Protein AF-A0A6S7HTT1-F1 (afdb_monomer_lite)

pLDDT: mean 78.26, std 17.45, range [32.38, 96.94]

Sequence (254 aa):
MNCINKKQIDLYKKAKFNKPSLPVKRSARASIGPYDSRTHCLFCGNEIVKASSSGIYSEEYSCVKTDTFVETVLSHCKQRNDDWAFTAQGRIEYFGKDLHAADSLYHRSCDIHFRTNRGIPMQHQVGIPEKKARKDIRRKEASIGQCIKQAVRPRAVVAPLQIGLAVQMHHHFRSRFIVDTLAAMGFSSSYSEVQRFEESAAASVAPDVLGGDIHALDAALLFAADNVEHNIITLDGKGTFHGMGMIAGITPGR

Radius of gyration: 34.47 Å; chains: 1; bounding box: 82×49×87 Å

Organism: Paramuricea clavata (NCBI:txid317549)

Foldseek 3Di:
DDDDDPVVVVVVVVVVPPDPPDPDPPPDDQPPDDQQQQAAALQRSHGQDDDDPDDDDRQDKDWDDDLVVLVLLLVLLVVLVFQSSVSSVVSCVVVVNPSNVSRGMHGPVRVVCSNVVHDRDPVRDDDDPPPPPPPPCVVVVLQVVLLVCCVVPVPPDARVQQLVVLLVCCVPPVDQPVSCVCVVVSNHPHPVVNVVVVVVVCVVCVCVVPPVPPPVQFKDKDKDKDWDWDPCPDPVRPPIDTDIDIDIDIDTHD

Structure (mmCIF, N/CA/C/O backbone):
data_AF-A0A6S7HTT1-F1
#
_entry.id   AF-A0A6S7HTT1-F1
#
loop_
_atom_site.group_PDB
_atom_site.id
_atom_site.type_symbol
_atom_site.label_atom_id
_atom_site.label_alt_id
_atom_site.label_comp_id
_atom_site.label_asym_id
_atom_site.label_entity_id
_atom_site.label_seq_id
_atom_site.pdbx_PDB_ins_code
_atom_site.Cartn_x
_atom_site.Cartn_y
_atom_site.Cartn_z
_atom_site.occupancy
_atom_site.B_iso_or_equiv
_atom_site.auth_seq_id
_atom_site.auth_comp_id
_atom_site.auth_asym_id
_atom_site.auth_atom_id
_atom_site.pdbx_PDB_model_num
ATOM 1 N N . MET A 1 1 ? 45.553 -34.907 28.700 1.00 37.66 1 MET A N 1
ATOM 2 C CA . MET A 1 1 ? 44.864 -33.847 29.469 1.00 37.66 1 MET A CA 1
ATOM 3 C C . MET A 1 1 ? 44.046 -33.020 28.489 1.00 37.66 1 MET A C 1
ATOM 5 O O . MET A 1 1 ? 44.605 -32.173 27.811 1.00 37.66 1 MET A O 1
ATOM 9 N N . ASN A 1 2 ? 42.756 -33.333 28.339 1.00 39.50 2 ASN A N 1
ATOM 10 C CA . ASN A 1 2 ? 41.875 -32.666 27.376 1.00 39.50 2 ASN A CA 1
ATOM 11 C C . ASN A 1 2 ? 41.129 -31.527 28.072 1.00 39.50 2 ASN A C 1
ATOM 13 O O . ASN A 1 2 ? 40.228 -31.757 28.877 1.00 39.50 2 ASN A O 1
ATOM 17 N N . CYS A 1 3 ? 41.533 -30.297 27.776 1.00 44.31 3 CYS A N 1
ATOM 18 C CA . CYS A 1 3 ? 40.919 -29.091 28.313 1.00 44.31 3 CYS A CA 1
ATOM 19 C C . CYS A 1 3 ? 39.566 -28.858 27.624 1.00 44.31 3 CYS A C 1
ATOM 21 O O . CYS A 1 3 ? 39.510 -28.476 26.456 1.00 44.31 3 CYS A O 1
ATOM 23 N N . ILE A 1 4 ? 38.469 -29.088 28.347 1.00 53.03 4 ILE A N 1
ATOM 24 C CA . ILE A 1 4 ? 37.114 -28.777 27.879 1.00 53.03 4 ILE A CA 1
ATOM 25 C C . ILE A 1 4 ? 36.982 -27.253 27.733 1.00 53.03 4 ILE A C 1
ATOM 27 O O . ILE A 1 4 ? 37.200 -26.489 28.674 1.00 53.03 4 ILE A O 1
ATOM 31 N N . ASN A 1 5 ? 36.638 -26.809 26.525 1.00 66.12 5 ASN A N 1
ATOM 32 C CA . ASN A 1 5 ? 36.560 -25.404 26.141 1.00 66.12 5 ASN A CA 1
ATOM 33 C C . ASN A 1 5 ? 35.342 -24.720 26.794 1.00 66.12 5 ASN A C 1
ATOM 35 O O . ASN A 1 5 ? 34.196 -25.029 26.461 1.00 66.12 5 ASN A O 1
ATOM 39 N N . LYS A 1 6 ? 35.586 -23.747 27.687 1.00 56.81 6 LYS A N 1
ATOM 40 C CA . LYS A 1 6 ? 34.566 -22.918 28.371 1.00 56.81 6 LYS A CA 1
ATOM 41 C C . LYS A 1 6 ? 33.476 -22.382 27.428 1.00 56.81 6 LYS A C 1
ATOM 43 O O . LYS A 1 6 ? 32.312 -22.332 27.815 1.00 56.81 6 LYS A O 1
ATOM 48 N N . LYS A 1 7 ? 33.817 -22.072 26.169 1.00 58.44 7 LYS A N 1
ATOM 49 C CA . LYS A 1 7 ? 32.855 -21.566 25.174 1.00 58.44 7 LYS A CA 1
ATOM 50 C C . LYS A 1 7 ? 31.753 -22.574 24.830 1.00 58.44 7 LYS A C 1
ATOM 52 O O . LYS A 1 7 ? 30.621 -22.165 24.589 1.00 58.44 7 LYS A O 1
ATOM 57 N N . GLN A 1 8 ? 32.047 -23.876 24.836 1.00 58.84 8 GLN A N 1
ATOM 58 C CA . GLN A 1 8 ? 31.037 -24.908 24.569 1.00 58.84 8 GLN A CA 1
ATOM 59 C C . GLN A 1 8 ? 30.074 -25.090 25.748 1.00 58.84 8 GLN A C 1
ATOM 61 O O . GLN A 1 8 ? 28.888 -25.331 25.534 1.00 58.84 8 GLN A O 1
ATOM 66 N N . ILE A 1 9 ? 30.548 -24.890 26.982 1.00 60.28 9 ILE A N 1
ATOM 67 C CA . ILE A 1 9 ? 29.713 -24.944 28.192 1.00 60.28 9 ILE A CA 1
ATOM 68 C C . ILE A 1 9 ? 28.731 -23.763 28.223 1.00 60.28 9 ILE A C 1
ATOM 70 O O . ILE A 1 9 ? 27.553 -23.947 28.539 1.00 60.28 9 ILE A O 1
ATOM 74 N N . ASP A 1 10 ? 29.181 -22.566 27.844 1.00 62.16 10 ASP A N 1
ATOM 75 C CA . ASP A 1 10 ? 28.329 -21.371 27.821 1.00 62.16 10 ASP A CA 1
ATOM 76 C C . ASP A 1 10 ? 27.282 -21.419 26.696 1.00 62.16 10 ASP A C 1
ATOM 78 O O . ASP A 1 10 ? 26.138 -21.002 26.898 1.00 62.16 10 ASP A O 1
ATOM 82 N N . LEU A 1 11 ? 27.622 -22.013 25.545 1.00 56.56 11 LEU A N 1
ATOM 83 C CA . LEU A 1 11 ? 26.666 -22.309 24.469 1.00 56.56 11 LEU A CA 1
ATOM 84 C C . LEU A 1 11 ? 25.587 -23.307 24.923 1.00 56.56 11 LEU A C 1
ATOM 86 O O . LEU A 1 11 ? 24.402 -23.087 24.664 1.00 56.56 11 LEU A O 1
ATOM 90 N N . TYR A 1 12 ? 25.968 -24.348 25.671 1.00 51.34 12 TYR A N 1
ATOM 91 C CA . TYR A 1 12 ? 25.025 -25.345 26.193 1.00 51.34 12 TYR A CA 1
ATOM 92 C C . TYR A 1 12 ? 24.090 -24.767 27.272 1.00 51.34 12 TYR A C 1
ATOM 94 O O . TYR A 1 12 ? 22.907 -25.106 27.331 1.00 51.34 12 TYR A O 1
ATOM 102 N N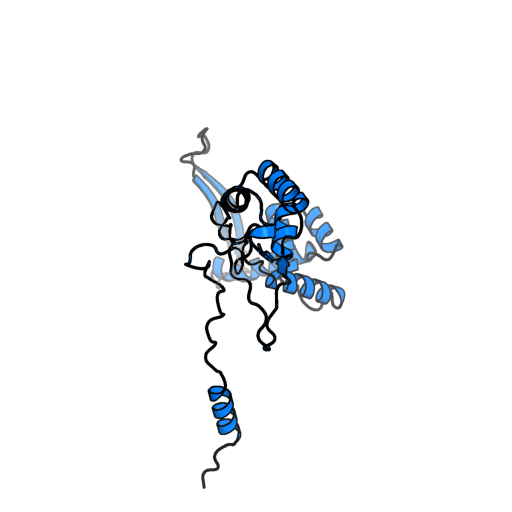 . LYS A 1 13 ? 24.585 -23.838 28.103 1.00 52.50 13 LYS A N 1
ATOM 103 C CA . LYS A 1 13 ? 23.773 -23.125 29.107 1.00 52.50 13 LYS A CA 1
ATOM 104 C C . LYS A 1 13 ? 22.787 -22.137 28.476 1.00 52.50 13 LYS A C 1
ATOM 106 O O . LYS A 1 13 ? 21.651 -22.048 28.942 1.00 52.50 13 LYS A O 1
ATOM 111 N N . LYS A 1 14 ? 23.178 -21.446 27.397 1.00 50.25 14 LYS A N 1
ATOM 112 C CA . LYS A 1 14 ? 22.291 -20.538 26.641 1.00 50.25 14 LYS A CA 1
ATOM 113 C C . LYS A 1 14 ? 21.159 -21.288 25.932 1.00 50.25 14 LYS A C 1
ATOM 115 O O . LYS A 1 14 ? 20.031 -20.806 25.928 1.00 50.25 14 LYS A O 1
ATOM 120 N N . ALA A 1 15 ? 21.434 -22.482 25.404 1.00 49.62 15 ALA A N 1
ATOM 121 C CA . ALA A 1 15 ? 20.421 -23.324 24.765 1.00 49.62 15 ALA A CA 1
ATOM 122 C C . ALA A 1 15 ? 19.361 -23.847 25.756 1.00 49.62 15 ALA A C 1
ATOM 124 O O . ALA A 1 15 ? 18.192 -23.966 25.398 1.00 49.62 15 ALA A O 1
ATOM 125 N N . LYS A 1 16 ? 19.737 -24.099 27.020 1.00 44.56 16 LYS A N 1
ATOM 126 C CA . LYS A 1 16 ? 18.831 -24.641 28.051 1.00 44.56 16 LYS A CA 1
ATOM 127 C C . LYS A 1 16 ? 17.908 -23.593 28.701 1.00 44.56 16 LYS A C 1
ATOM 129 O O . LYS A 1 16 ? 16.963 -23.974 29.384 1.00 44.56 16 LYS A O 1
ATOM 134 N N . PHE A 1 17 ? 18.157 -22.293 28.495 1.00 39.66 17 PHE A N 1
ATOM 135 C CA . PHE A 1 17 ? 17.360 -21.195 29.077 1.00 39.66 17 PHE A CA 1
ATOM 136 C C . PHE A 1 17 ? 16.283 -20.617 28.144 1.00 39.66 17 PHE A C 1
ATOM 138 O O . PHE A 1 17 ? 15.493 -19.773 28.574 1.00 39.66 17 PHE A O 1
ATOM 145 N N . ASN A 1 18 ? 16.189 -21.097 26.901 1.00 38.62 18 ASN A N 1
ATOM 146 C CA . ASN A 1 18 ? 15.019 -20.848 26.063 1.00 38.62 18 ASN A CA 1
ATOM 147 C C . ASN A 1 18 ? 13.852 -21.683 26.597 1.00 38.62 18 ASN A C 1
ATOM 149 O O . ASN A 1 18 ? 13.653 -22.831 26.203 1.00 38.62 18 ASN A O 1
ATOM 153 N N . LYS A 1 19 ? 13.083 -21.104 27.526 1.00 41.56 19 LYS A N 1
ATOM 154 C CA . LYS A 1 19 ? 11.763 -21.635 27.879 1.00 41.56 19 LYS A CA 1
ATOM 155 C C . LYS A 1 19 ? 10.966 -21.810 26.579 1.00 41.56 19 LYS A C 1
ATOM 157 O O . LYS A 1 19 ? 10.984 -20.886 25.761 1.00 41.56 19 LYS A O 1
ATOM 162 N N . PRO A 1 20 ? 10.257 -22.936 26.377 1.00 37.31 20 PRO A N 1
ATOM 163 C CA . PRO A 1 20 ? 9.297 -23.018 25.288 1.00 37.31 20 PRO A CA 1
ATOM 164 C C . PRO A 1 20 ? 8.359 -21.825 25.439 1.00 37.31 20 PRO A C 1
ATOM 166 O O . PRO A 1 20 ? 7.851 -21.568 26.535 1.00 37.31 20 PRO A O 1
ATOM 169 N N . SER A 1 21 ? 8.205 -21.048 24.369 1.00 43.25 21 SER A N 1
ATOM 170 C CA . SER A 1 21 ? 7.241 -19.960 24.329 1.00 43.25 21 SER A CA 1
ATOM 171 C C . SER A 1 21 ? 5.889 -20.557 24.696 1.00 43.25 21 SER A C 1
ATOM 173 O O . SER A 1 21 ? 5.295 -21.283 23.896 1.00 43.25 21 SER A O 1
ATOM 175 N N . LEU A 1 22 ? 5.432 -20.301 25.924 1.00 42.25 22 LEU A N 1
ATOM 176 C CA . LEU A 1 22 ? 4.062 -20.594 26.303 1.00 42.25 22 LEU A CA 1
ATOM 177 C C . LEU A 1 22 ? 3.181 -19.922 25.249 1.00 42.25 22 LEU A C 1
ATOM 179 O O . LEU A 1 22 ? 3.476 -18.779 24.873 1.00 42.25 22 LEU A O 1
ATOM 183 N N . PRO A 1 23 ? 2.162 -20.620 24.722 1.00 35.19 23 PRO A N 1
ATOM 184 C CA . PRO A 1 23 ? 1.292 -20.031 23.725 1.00 35.19 23 PRO A CA 1
ATOM 185 C C . PRO A 1 23 ? 0.801 -18.701 24.282 1.00 35.19 23 PRO A C 1
ATOM 187 O O . PRO A 1 23 ? 0.326 -18.639 25.419 1.00 35.19 23 PRO A O 1
ATOM 190 N N . VAL A 1 24 ? 0.983 -17.633 23.496 1.00 34.91 24 VAL A N 1
ATOM 191 C CA . VAL A 1 24 ? 0.393 -16.320 23.767 1.00 34.91 24 VAL A CA 1
ATOM 192 C C . VAL A 1 24 ? -1.026 -16.594 24.232 1.00 34.91 24 VAL A C 1
ATOM 194 O O . VAL A 1 24 ? -1.774 -17.240 23.492 1.00 34.91 24 VAL A O 1
ATOM 197 N N . LYS A 1 25 ? -1.365 -16.189 25.465 1.00 32.38 25 LYS A N 1
ATOM 198 C CA . LYS A 1 25 ? -2.727 -16.303 25.986 1.00 32.38 25 LYS A CA 1
ATOM 199 C C . LYS A 1 25 ? -3.621 -15.571 24.993 1.00 32.38 25 LYS A C 1
ATOM 201 O O . LYS A 1 25 ? -3.723 -14.349 25.015 1.00 32.38 25 LYS A O 1
ATOM 206 N N . ARG A 1 26 ? -4.216 -16.318 24.066 1.00 35.06 26 ARG A N 1
ATOM 207 C CA . ARG A 1 26 ? -5.323 -15.839 23.258 1.00 35.06 26 ARG A CA 1
ATOM 208 C C . ARG A 1 26 ? -6.410 -15.583 24.285 1.00 35.06 26 ARG A C 1
ATOM 210 O O . ARG A 1 26 ? -6.913 -16.538 24.873 1.00 35.06 26 ARG A O 1
ATOM 217 N N . SER A 1 27 ? -6.685 -14.312 24.566 1.00 40.38 27 SER A N 1
ATOM 218 C CA . SER A 1 27 ? -7.875 -13.929 25.314 1.00 40.38 27 SER A CA 1
ATOM 219 C C . SER A 1 27 ? -9.065 -14.335 24.455 1.00 40.38 27 SER A C 1
ATOM 221 O O . SER A 1 27 ? -9.459 -13.648 23.519 1.00 40.38 27 SER A O 1
ATOM 223 N N . ALA A 1 28 ? -9.510 -15.559 24.682 1.00 45.75 28 ALA A N 1
ATOM 224 C CA . ALA A 1 28 ? -10.654 -16.164 24.053 1.00 45.75 28 ALA A CA 1
ATOM 225 C C . ALA A 1 28 ? -11.384 -16.899 25.161 1.00 45.75 28 ALA A C 1
ATOM 227 O O . ALA A 1 28 ? -11.003 -18.018 25.518 1.00 45.75 28 ALA A O 1
ATOM 228 N N . ARG A 1 29 ? -12.413 -16.244 25.694 1.00 48.97 29 ARG A N 1
ATOM 229 C CA . ARG A 1 29 ? -13.755 -16.813 25.832 1.00 48.97 29 ARG A CA 1
ATOM 230 C C . ARG A 1 29 ? -14.654 -15.784 26.508 1.00 48.97 29 ARG A C 1
ATOM 232 O O . ARG A 1 29 ? -14.345 -15.330 27.603 1.00 48.97 29 ARG A O 1
ATOM 239 N N . ALA A 1 30 ? -15.748 -15.443 25.829 1.00 50.50 30 ALA A N 1
ATOM 240 C CA . ALA A 1 30 ? -16.957 -14.973 26.491 1.00 50.50 30 ALA A CA 1
ATOM 241 C C . ALA A 1 30 ? -17.216 -15.867 27.714 1.00 50.50 30 ALA A C 1
ATOM 243 O O . ALA A 1 30 ? -16.981 -17.080 27.638 1.00 50.50 30 ALA A O 1
ATOM 244 N N . SER A 1 31 ? -17.636 -15.285 28.835 1.00 45.19 31 SER A N 1
ATOM 245 C CA . SER A 1 31 ? -18.043 -16.067 30.000 1.00 45.19 31 SER A CA 1
ATOM 246 C C . SER A 1 31 ? -19.115 -17.070 29.557 1.00 45.19 31 SER A C 1
ATOM 248 O O . SER A 1 31 ? -20.133 -16.713 28.977 1.00 45.19 31 SER A O 1
ATOM 250 N N . ILE A 1 32 ? -18.856 -18.362 29.769 1.00 48.75 32 ILE A N 1
ATOM 251 C CA . ILE A 1 32 ? -19.722 -19.482 29.346 1.00 48.75 32 ILE A CA 1
ATOM 252 C C . ILE A 1 32 ? -20.930 -19.631 30.310 1.00 48.75 32 ILE A C 1
ATOM 254 O O . ILE A 1 32 ? -21.635 -20.633 30.301 1.00 48.75 32 ILE A O 1
ATOM 258 N N . GLY A 1 33 ? -21.181 -18.636 31.167 1.00 64.75 33 GLY A N 1
ATOM 259 C CA . GLY A 1 33 ? -22.231 -18.644 32.187 1.00 64.75 33 GLY A CA 1
ATOM 260 C C . GLY A 1 33 ? -23.379 -17.669 31.894 1.00 64.75 33 GLY A C 1
ATOM 261 O O . GLY A 1 33 ? -23.263 -16.832 30.996 1.00 64.75 33 GLY A O 1
ATOM 262 N N . PRO A 1 34 ? -24.493 -17.759 32.647 1.00 80.12 34 PRO A N 1
ATOM 263 C CA . PRO A 1 34 ? -25.560 -16.763 32.593 1.00 80.12 34 PRO A CA 1
ATOM 264 C C . PRO A 1 34 ? -25.019 -15.372 32.958 1.00 80.12 34 PRO A C 1
ATOM 266 O O . PRO A 1 34 ? -24.119 -15.241 33.788 1.00 80.12 34 PRO A O 1
ATOM 269 N N . TYR A 1 35 ? -25.568 -14.329 32.330 1.00 86.94 35 TYR A N 1
ATOM 270 C CA . TYR A 1 35 ? -25.199 -12.945 32.625 1.00 86.94 35 TYR A CA 1
ATOM 271 C C . TYR A 1 35 ? -25.548 -12.589 34.078 1.00 86.94 35 TYR A C 1
ATOM 273 O O . TYR A 1 35 ? -26.681 -12.786 34.509 1.00 86.94 35 TYR A O 1
ATOM 281 N N . ASP A 1 36 ? -24.583 -12.027 34.804 1.00 89.56 36 ASP A N 1
ATOM 282 C CA . ASP A 1 36 ? -24.749 -11.519 36.170 1.00 89.56 36 ASP A CA 1
ATOM 283 C C . ASP A 1 36 ? -24.322 -10.047 36.216 1.00 89.56 36 ASP A C 1
ATOM 285 O O . ASP A 1 36 ? -23.161 -9.729 35.959 1.00 89.56 36 ASP A O 1
ATOM 289 N N . SER A 1 37 ? -25.256 -9.152 36.545 1.00 89.75 37 SER A N 1
ATOM 290 C CA . SER A 1 37 ? -25.060 -7.695 36.548 1.00 89.75 37 SER A CA 1
ATOM 291 C C . SER A 1 37 ? -23.987 -7.217 37.530 1.00 89.75 37 SER A C 1
ATOM 293 O O . SER A 1 37 ? -23.375 -6.170 37.300 1.00 89.75 37 SER A O 1
ATOM 295 N N . ARG A 1 38 ? -23.717 -7.989 38.593 1.00 89.38 38 ARG A N 1
ATOM 296 C CA . ARG A 1 38 ? -22.760 -7.641 39.662 1.00 89.38 38 ARG A CA 1
ATOM 297 C C . ARG A 1 38 ? -21.313 -7.952 39.320 1.00 89.38 38 ARG A C 1
ATOM 299 O O . ARG A 1 38 ? -20.397 -7.487 40.005 1.00 89.38 38 ARG A O 1
ATOM 306 N N . THR A 1 39 ? -21.103 -8.786 38.311 1.00 87.62 39 THR A N 1
ATOM 307 C CA . THR A 1 39 ? -19.784 -9.313 37.944 1.00 87.62 39 THR A CA 1
ATOM 308 C C . THR A 1 39 ? -19.472 -9.090 36.475 1.00 87.62 39 THR A C 1
ATOM 310 O O . THR A 1 39 ? -18.307 -8.913 36.134 1.00 87.62 39 THR A O 1
ATOM 313 N N . HIS A 1 40 ? -20.476 -9.013 35.603 1.00 90.69 40 HIS A N 1
ATOM 314 C CA . HIS A 1 40 ? -20.301 -8.853 34.167 1.00 90.69 40 HIS A CA 1
ATOM 315 C C . HIS A 1 40 ? -20.615 -7.436 33.697 1.00 90.69 40 HIS A C 1
ATOM 317 O O . HIS A 1 40 ? -21.592 -6.805 34.100 1.00 90.69 40 HIS A O 1
ATOM 323 N N . CYS A 1 41 ? -19.817 -6.961 32.745 1.00 91.69 41 CYS A N 1
ATOM 324 C CA . CYS A 1 41 ? -20.043 -5.678 32.096 1.00 91.69 41 CYS A CA 1
ATOM 325 C C . CYS A 1 41 ? -21.381 -5.657 31.339 1.00 91.69 41 CYS A C 1
ATOM 327 O O . CYS A 1 41 ? -21.639 -6.516 30.497 1.00 91.69 41 CYS A O 1
ATOM 329 N N . LEU A 1 42 ? -22.188 -4.619 31.554 1.00 93.19 42 LEU A N 1
ATOM 330 C CA . LEU A 1 42 ? -23.459 -4.377 30.865 1.00 93.19 42 LEU A CA 1
ATOM 331 C C . LEU A 1 42 ? -23.345 -4.440 29.338 1.00 93.19 42 LEU A C 1
ATOM 333 O O . LEU A 1 42 ? -24.223 -4.982 28.672 1.00 93.19 42 LEU A O 1
ATOM 337 N N . PHE A 1 43 ? -22.257 -3.918 28.773 1.00 92.81 43 PHE A N 1
ATOM 338 C CA . PHE A 1 43 ? -22.092 -3.818 27.325 1.00 92.81 43 PHE A CA 1
ATOM 339 C C . PHE A 1 43 ? -21.492 -5.082 26.719 1.00 92.81 43 PHE A C 1
ATOM 341 O O . PHE A 1 43 ? -22.069 -5.656 25.803 1.00 92.81 43 PHE A O 1
ATOM 348 N N . CYS A 1 44 ? -20.332 -5.530 27.202 1.00 89.44 44 CYS A N 1
ATOM 349 C CA . CYS A 1 44 ? -19.636 -6.669 26.604 1.00 89.44 44 CYS A CA 1
ATOM 350 C C . CYS A 1 44 ? -19.931 -8.001 27.301 1.00 89.44 44 CYS A C 1
ATOM 352 O O . CYS A 1 44 ? -19.488 -9.032 26.829 1.00 89.44 44 CYS A O 1
ATOM 354 N N . GLY A 1 45 ? -20.638 -8.043 28.424 1.00 88.25 45 GLY A N 1
ATOM 355 C CA . GLY A 1 45 ? -20.946 -9.301 29.108 1.00 88.25 45 GLY A CA 1
ATOM 356 C C . GLY A 1 45 ? -19.739 -10.078 29.635 1.00 88.25 45 GLY A C 1
ATOM 357 O O . GLY A 1 45 ? -19.943 -11.143 30.193 1.00 88.25 45 GLY A O 1
ATOM 358 N N . ASN A 1 46 ? -18.510 -9.574 29.489 1.00 87.25 46 ASN A N 1
ATOM 359 C CA . ASN A 1 46 ? -17.324 -10.186 30.076 1.00 87.25 46 ASN A CA 1
ATOM 360 C C . ASN A 1 46 ? -17.254 -9.860 31.568 1.00 87.25 46 ASN A C 1
ATOM 362 O O . ASN A 1 46 ? -17.662 -8.775 31.994 1.00 87.25 46 ASN A O 1
ATOM 366 N N . GLU A 1 47 ? -16.704 -10.795 32.336 1.00 87.31 47 GLU A N 1
ATOM 367 C CA . GLU A 1 47 ? -16.472 -10.644 33.768 1.00 87.31 47 GLU A CA 1
ATOM 368 C C . GLU A 1 47 ? -15.468 -9.512 34.047 1.00 87.31 47 GLU A C 1
ATOM 370 O O . GLU A 1 47 ? -14.412 -9.415 33.416 1.00 87.31 47 GLU A O 1
ATOM 375 N N . ILE A 1 48 ? -15.808 -8.645 34.997 1.00 85.31 48 ILE A N 1
ATOM 376 C CA . ILE A 1 48 ? -14.971 -7.552 35.481 1.00 85.31 48 ILE A CA 1
ATOM 377 C C . ILE A 1 48 ? -14.065 -8.112 36.575 1.00 85.31 48 ILE A C 1
ATOM 379 O O . ILE A 1 48 ? -14.491 -8.378 37.700 1.00 85.31 48 ILE A O 1
ATOM 383 N N . VAL A 1 49 ? -12.782 -8.261 36.254 1.00 73.56 49 VAL A N 1
ATOM 384 C CA . VAL A 1 49 ? -11.778 -8.729 37.213 1.00 73.56 49 VAL A CA 1
ATOM 385 C C . VAL A 1 49 ? -11.453 -7.600 38.197 1.00 73.56 49 VAL A C 1
ATOM 387 O O . VAL A 1 49 ? -10.759 -6.639 37.860 1.00 73.56 49 VAL A O 1
ATOM 390 N N . LYS A 1 50 ? -11.937 -7.710 39.439 1.00 61.59 50 LYS A N 1
ATOM 391 C CA . LYS A 1 50 ? -11.519 -6.836 40.549 1.00 61.59 50 LYS A CA 1
ATOM 392 C C . LYS A 1 50 ? -10.062 -7.168 40.872 1.00 61.59 50 LYS A C 1
ATOM 394 O O . LYS A 1 50 ? -9.755 -8.312 41.190 1.00 61.59 50 LYS A O 1
ATOM 399 N N . ALA A 1 51 ? -9.160 -6.201 40.722 1.00 53.53 51 ALA A N 1
ATOM 400 C CA . ALA A 1 51 ? -7.720 -6.432 40.795 1.00 53.53 51 ALA A CA 1
ATOM 401 C C . ALA A 1 51 ? -7.303 -7.203 42.065 1.00 53.53 51 ALA A C 1
ATOM 403 O O . ALA A 1 51 ? -7.334 -6.670 43.171 1.00 53.53 51 ALA A O 1
ATOM 404 N N . SER A 1 52 ? -6.840 -8.441 41.891 1.00 42.78 52 SER A N 1
ATOM 405 C CA . SER A 1 52 ? -5.860 -9.047 42.790 1.00 42.78 52 SER A CA 1
ATOM 406 C C . SER A 1 52 ? -4.486 -8.440 42.490 1.00 42.78 52 SER A C 1
ATOM 408 O O . SER A 1 52 ? -4.185 -8.120 41.342 1.00 42.78 52 SER A O 1
ATOM 410 N N . SER A 1 53 ? -3.668 -8.287 43.527 1.00 47.25 53 SER A N 1
ATOM 411 C CA . SER A 1 53 ? -2.393 -7.556 43.680 1.00 47.25 53 SER A CA 1
ATOM 412 C C . SER A 1 53 ? -1.230 -7.883 42.713 1.00 47.25 53 SER A C 1
ATOM 414 O O . SER A 1 53 ? -0.064 -7.711 43.054 1.00 47.25 53 SER A O 1
ATOM 416 N N . SER A 1 54 ? -1.497 -8.315 41.481 1.00 45.00 54 SER A N 1
ATOM 417 C CA . SER A 1 54 ? -0.490 -8.620 40.459 1.00 45.00 54 SER A CA 1
ATOM 418 C C . SER A 1 54 ? -0.830 -7.982 39.106 1.00 45.00 54 SER A C 1
ATOM 420 O O . SER A 1 54 ? -1.178 -8.647 38.139 1.00 45.00 54 SER A O 1
ATOM 422 N N . GLY A 1 55 ? -0.702 -6.653 39.058 1.00 48.41 55 GLY A N 1
ATOM 423 C CA . GLY A 1 55 ? -0.041 -5.899 37.979 1.00 48.41 55 GLY A CA 1
ATOM 424 C C . GLY A 1 55 ? -0.293 -6.261 36.511 1.00 48.41 55 GLY A C 1
ATOM 425 O O . GLY A 1 55 ? 0.649 -6.195 35.724 1.00 48.41 55 GLY A O 1
ATOM 426 N N . ILE A 1 56 ? -1.514 -6.612 36.106 1.00 42.69 56 ILE A N 1
ATOM 427 C CA . ILE A 1 56 ? -1.852 -6.786 34.687 1.00 42.69 56 ILE A CA 1
ATOM 428 C C . ILE A 1 56 ? -3.166 -6.049 34.415 1.00 42.69 56 ILE A C 1
ATOM 430 O O . ILE A 1 56 ? -4.228 -6.547 34.762 1.00 42.69 56 ILE A O 1
ATOM 434 N N . TYR A 1 57 ? -3.047 -4.841 33.846 1.00 42.47 57 TYR A N 1
ATOM 435 C CA . TYR A 1 57 ? -4.105 -3.999 33.260 1.00 42.47 57 TYR A CA 1
ATOM 436 C C . TYR A 1 57 ? -5.508 -4.171 33.873 1.00 42.47 57 TYR A C 1
ATOM 438 O O . TYR A 1 57 ? -6.337 -4.909 33.344 1.00 42.47 57 TYR A O 1
ATOM 446 N N . SER A 1 58 ? -5.812 -3.441 34.952 1.00 52.56 58 SER A N 1
ATOM 447 C CA . SER A 1 58 ? -7.209 -3.261 35.355 1.00 52.56 58 SER A CA 1
ATOM 448 C C . SER A 1 58 ? -7.873 -2.294 34.374 1.00 52.56 58 SER A C 1
ATOM 450 O O . SER A 1 58 ? -7.580 -1.096 34.400 1.00 52.56 58 SER A O 1
ATOM 452 N N . GLU A 1 59 ? -8.750 -2.784 33.496 1.00 59.78 59 GLU A N 1
ATOM 453 C CA . GLU A 1 59 ? -9.696 -1.886 32.833 1.00 59.78 59 GLU A CA 1
ATOM 454 C C . GLU A 1 59 ? -10.550 -1.210 33.910 1.00 59.78 59 GLU A C 1
ATOM 456 O O . GLU A 1 59 ? -11.118 -1.864 34.786 1.00 59.78 59 GLU A O 1
ATOM 461 N N . GLU A 1 60 ? -10.595 0.119 33.879 1.00 82.44 60 GLU A N 1
ATOM 462 C CA . GLU A 1 60 ? -11.358 0.886 34.851 1.00 82.44 60 GLU A CA 1
ATOM 463 C C . GLU A 1 60 ? -12.859 0.639 34.632 1.00 82.44 60 GLU A C 1
ATOM 465 O O . GLU A 1 60 ? -13.400 0.886 33.547 1.00 82.44 60 GLU A O 1
ATOM 470 N N . TYR A 1 61 ? -13.535 0.123 35.657 1.00 87.94 61 TYR A N 1
ATOM 471 C CA . TYR A 1 61 ? -14.971 -0.140 35.635 1.00 87.94 61 TYR A CA 1
ATOM 472 C C . TYR A 1 61 ? -15.743 0.932 36.406 1.00 87.94 61 TYR A C 1
ATOM 474 O O . TYR A 1 61 ? -15.185 1.746 37.146 1.00 87.94 61 TYR A O 1
ATOM 482 N N . SER A 1 62 ? -17.052 0.987 36.204 1.00 89.50 62 SER A N 1
ATOM 483 C CA . SER A 1 62 ? -17.956 1.871 36.937 1.00 89.50 62 SER A CA 1
ATOM 484 C C . SER A 1 62 ? -19.300 1.185 37.162 1.00 89.50 62 SER A C 1
ATOM 486 O O . SER A 1 62 ? -19.681 0.294 36.406 1.00 89.50 62 SER A O 1
ATOM 488 N N . CYS A 1 63 ? -19.985 1.571 38.238 1.00 90.31 63 CYS A N 1
ATOM 489 C CA . CYS A 1 63 ? -21.346 1.137 38.535 1.00 90.31 63 CYS A CA 1
ATOM 490 C C . CYS A 1 63 ? -22.361 2.138 37.980 1.00 90.31 63 CYS A C 1
ATOM 492 O O . CYS A 1 63 ? -22.084 3.341 37.904 1.00 90.31 63 CYS A O 1
ATOM 494 N N . VAL A 1 64 ? -23.539 1.644 37.607 1.00 90.75 64 VAL A N 1
ATOM 495 C CA . VAL A 1 64 ? -24.668 2.496 37.230 1.00 90.75 64 VAL A CA 1
ATOM 496 C C . VAL A 1 64 ? -25.228 3.165 38.486 1.00 90.75 64 VAL A C 1
ATOM 498 O O . VAL A 1 64 ? -25.535 2.501 39.474 1.00 90.75 64 VAL A O 1
ATOM 501 N N . LYS A 1 65 ? -25.326 4.497 38.457 1.00 86.75 65 LYS A N 1
ATOM 502 C CA . LYS A 1 65 ? -25.733 5.312 39.615 1.00 86.75 65 LYS A CA 1
ATOM 503 C C . LYS A 1 65 ? -27.052 6.055 39.430 1.00 86.75 65 LYS A C 1
ATOM 505 O O . LYS A 1 65 ? -27.565 6.591 40.402 1.00 86.75 65 LYS A O 1
ATOM 510 N N . THR A 1 66 ? -27.540 6.182 38.198 1.00 85.62 66 THR A N 1
ATOM 511 C CA . THR A 1 66 ? -28.661 7.071 37.876 1.00 85.62 66 THR A CA 1
ATOM 512 C C . THR A 1 66 ? -29.538 6.494 36.774 1.00 85.62 66 THR A C 1
ATOM 514 O O . THR A 1 66 ? -29.038 5.847 35.853 1.00 85.62 66 THR A O 1
ATOM 517 N N . ASP A 1 67 ? -30.828 6.825 36.803 1.00 80.88 67 ASP A N 1
ATOM 518 C CA . ASP A 1 67 ? -31.782 6.448 35.748 1.00 80.88 67 ASP A CA 1
ATOM 519 C C . ASP A 1 67 ? -31.500 7.180 34.429 1.00 80.88 67 ASP A C 1
ATOM 521 O O . ASP A 1 67 ? -31.666 6.630 33.341 1.00 80.88 67 ASP A O 1
ATOM 525 N N . THR A 1 68 ? -30.938 8.390 34.511 1.00 86.94 68 THR A N 1
ATOM 526 C CA . THR A 1 68 ? -30.491 9.167 33.343 1.00 86.94 68 THR A CA 1
ATOM 527 C C . THR A 1 68 ? -29.448 8.422 32.505 1.00 86.94 68 THR A C 1
ATOM 529 O O . THR A 1 68 ? -29.374 8.598 31.283 1.00 86.94 68 THR A O 1
ATOM 532 N N . PHE A 1 69 ? -28.647 7.551 33.133 1.00 90.56 69 PHE A N 1
ATOM 533 C CA . PHE A 1 69 ? -27.721 6.678 32.417 1.00 90.56 69 PHE A CA 1
ATOM 534 C C . PHE A 1 69 ? -28.482 5.706 31.511 1.00 90.56 69 PHE A C 1
ATOM 536 O O . PHE A 1 69 ? -28.130 5.558 30.340 1.00 90.56 69 PHE A O 1
ATOM 543 N N . VAL A 1 70 ? -29.543 5.087 32.032 1.00 90.38 70 VAL A N 1
ATOM 544 C CA . VAL A 1 70 ? -30.352 4.092 31.320 1.00 90.38 70 VAL A CA 1
ATOM 545 C C . VAL A 1 70 ? -31.036 4.720 30.109 1.00 90.38 70 VAL A C 1
ATOM 547 O O . VAL A 1 70 ? -30.947 4.178 29.007 1.00 90.38 70 VAL A O 1
ATOM 550 N N . GLU A 1 71 ? -31.642 5.897 30.275 1.00 91.50 71 GLU A N 1
ATOM 551 C CA . GLU A 1 71 ? -32.265 6.645 29.174 1.00 91.50 71 GLU A CA 1
ATOM 552 C C . GLU A 1 71 ? -31.264 6.969 28.060 1.00 91.50 71 GLU A C 1
ATOM 554 O O . GLU A 1 71 ? -31.558 6.800 26.872 1.00 91.50 71 GLU A O 1
ATOM 559 N N . THR A 1 72 ? -30.049 7.373 28.443 1.00 93.00 72 THR A N 1
ATOM 560 C CA . THR A 1 72 ? -28.981 7.688 27.489 1.00 93.00 72 THR A CA 1
ATOM 561 C C . THR A 1 72 ? -28.556 6.451 26.701 1.00 93.00 72 THR A C 1
ATOM 563 O O . THR A 1 72 ? -28.447 6.503 25.474 1.00 93.00 72 THR A O 1
ATOM 566 N N . VAL A 1 73 ? -28.345 5.320 27.382 1.00 93.19 73 VAL A N 1
ATOM 567 C CA . VAL A 1 73 ? -27.952 4.066 26.724 1.00 93.19 73 VAL A CA 1
ATOM 568 C C . VAL A 1 73 ? -29.061 3.576 25.791 1.00 93.19 73 VAL A C 1
ATOM 570 O O . VAL A 1 73 ? -28.770 3.248 24.644 1.00 93.19 73 VAL A O 1
ATOM 573 N N . LEU A 1 74 ? -30.328 3.613 26.218 1.00 93.38 74 LEU A N 1
ATOM 574 C CA . LEU A 1 74 ? -31.471 3.234 25.378 1.00 93.38 74 LEU A CA 1
ATOM 575 C C . LEU A 1 74 ? -31.623 4.134 24.140 1.00 93.38 74 LEU A C 1
ATOM 577 O O . LEU A 1 74 ? -31.973 3.642 23.067 1.00 93.38 74 LEU A O 1
ATOM 581 N N . SER A 1 75 ? -31.336 5.435 24.257 1.00 93.88 75 SER A N 1
ATOM 582 C CA . SER A 1 75 ? -31.291 6.351 23.107 1.00 93.88 75 SER A CA 1
ATOM 583 C C . SER A 1 75 ? -30.234 5.917 22.084 1.00 93.88 75 SER A C 1
ATOM 585 O O . SER A 1 75 ? -30.526 5.803 20.891 1.00 93.88 75 SER A O 1
ATOM 587 N N . HIS A 1 76 ? -29.029 5.575 22.549 1.00 93.69 76 HIS A N 1
ATOM 588 C CA . HIS A 1 76 ? -27.974 5.051 21.681 1.00 93.69 76 HIS A CA 1
ATOM 589 C C . HIS A 1 76 ? -28.312 3.677 21.090 1.00 93.69 76 HIS A C 1
ATOM 591 O O . HIS A 1 76 ? -27.983 3.440 19.928 1.00 93.69 76 HIS A O 1
ATOM 597 N N . CYS A 1 77 ? -29.013 2.799 21.820 1.00 92.81 77 CYS A N 1
ATOM 598 C CA . CYS A 1 77 ? -29.480 1.524 21.267 1.00 92.81 77 CYS A CA 1
ATOM 599 C C . CYS A 1 77 ? -30.351 1.744 20.021 1.00 92.81 77 CYS A C 1
ATOM 601 O O . CYS A 1 77 ? -30.108 1.125 18.984 1.00 92.81 77 CYS A O 1
ATOM 603 N N . LYS A 1 78 ? -31.301 2.690 20.093 1.00 90.62 78 LYS A N 1
ATOM 604 C CA . LYS A 1 78 ? -32.177 3.048 18.963 1.00 90.62 78 LYS A CA 1
ATOM 605 C C . LYS A 1 78 ? -31.404 3.615 17.770 1.00 90.62 78 LYS A C 1
ATOM 607 O O . LYS A 1 78 ? -31.759 3.334 16.633 1.00 90.62 78 LYS A O 1
ATOM 612 N N . GLN A 1 79 ? -30.364 4.412 18.020 1.00 89.56 79 GLN A N 1
ATOM 613 C CA . GLN A 1 79 ? -29.543 5.007 16.957 1.00 89.56 79 GLN A CA 1
ATOM 614 C C . GLN A 1 79 ? -28.643 3.982 16.256 1.00 89.56 79 GLN A C 1
ATOM 616 O O . GLN A 1 79 ? -28.431 4.080 15.051 1.00 89.56 79 GLN A O 1
ATOM 621 N N . ARG A 1 80 ? -28.079 3.029 17.010 1.00 88.50 80 ARG A N 1
ATOM 622 C CA . ARG A 1 80 ? -27.137 2.024 16.493 1.00 88.50 80 ARG A CA 1
ATOM 623 C C . ARG A 1 80 ? -27.815 0.914 15.709 1.00 88.50 80 ARG A C 1
ATOM 625 O O . ARG A 1 80 ? -27.313 0.545 14.653 1.00 88.50 80 ARG A O 1
ATOM 632 N N . ASN A 1 81 ? -28.916 0.391 16.250 1.00 86.75 81 ASN A N 1
ATOM 633 C CA . ASN A 1 81 ? -29.695 -0.693 15.656 1.00 86.75 81 ASN A CA 1
ATOM 634 C C . ASN A 1 81 ? -28.841 -1.909 15.215 1.00 86.75 81 ASN A C 1
ATOM 636 O O . ASN A 1 81 ? -28.959 -2.383 14.087 1.00 86.75 81 ASN A O 1
ATOM 640 N N . ASP A 1 82 ? -27.948 -2.384 16.090 1.00 87.75 82 ASP A N 1
ATOM 641 C CA . ASP A 1 82 ? -27.056 -3.527 15.853 1.00 87.75 82 ASP A CA 1
ATOM 642 C C . ASP A 1 82 ? -27.109 -4.572 16.984 1.00 87.75 82 ASP A C 1
ATOM 644 O O . ASP A 1 82 ? -27.683 -4.328 18.044 1.00 87.75 82 ASP A O 1
ATOM 648 N N . ASP A 1 83 ? -26.486 -5.741 16.789 1.00 88.50 83 ASP A N 1
ATOM 649 C CA . ASP A 1 83 ? -26.477 -6.842 17.774 1.00 88.50 83 ASP A CA 1
ATOM 650 C C . ASP A 1 83 ? -25.964 -6.414 19.156 1.00 88.50 83 ASP A C 1
ATOM 652 O O . ASP A 1 83 ? -26.410 -6.922 20.194 1.00 88.50 83 ASP A O 1
ATOM 656 N N . TRP A 1 84 ? -25.030 -5.459 19.189 1.00 90.81 84 TRP A N 1
ATOM 657 C CA . TRP A 1 84 ? -24.513 -4.918 20.439 1.00 90.81 84 TRP A CA 1
ATOM 658 C C . TRP A 1 84 ? -25.576 -4.089 21.170 1.00 90.81 84 TRP A C 1
ATOM 660 O O . TRP A 1 84 ? -25.775 -4.274 22.375 1.00 90.81 84 TRP A O 1
ATOM 670 N N . ALA A 1 85 ? -26.291 -3.226 20.443 1.00 91.44 85 ALA A N 1
ATOM 671 C CA . ALA A 1 85 ? -27.427 -2.469 20.956 1.00 91.44 85 ALA A CA 1
ATOM 672 C C . ALA A 1 85 ? -28.564 -3.379 21.432 1.00 91.44 85 ALA A C 1
ATOM 674 O O . ALA A 1 85 ? -29.054 -3.183 22.544 1.00 91.44 85 ALA A O 1
ATOM 675 N N . PHE A 1 86 ? -28.931 -4.406 20.658 1.00 91.38 86 PHE A N 1
ATOM 676 C CA . PHE A 1 86 ? -29.961 -5.370 21.056 1.00 91.38 86 PHE A CA 1
ATOM 677 C C . PHE A 1 86 ? -29.587 -6.106 22.344 1.00 91.38 86 PHE A C 1
ATOM 679 O O . PHE A 1 86 ? -30.412 -6.235 23.247 1.00 91.38 86 PHE A O 1
ATOM 686 N N . THR A 1 87 ? -28.325 -6.525 22.477 1.00 91.44 87 THR A N 1
ATOM 687 C CA . THR A 1 87 ? -27.852 -7.197 23.696 1.00 91.44 87 THR A CA 1
ATOM 688 C C . THR A 1 87 ? -27.907 -6.270 24.914 1.00 91.44 87 THR A C 1
ATOM 690 O O . THR A 1 87 ? -28.396 -6.666 25.974 1.00 91.44 87 THR A O 1
ATOM 693 N N . ALA A 1 88 ? -27.402 -5.039 24.785 1.00 92.38 88 ALA A N 1
ATOM 694 C CA . ALA A 1 88 ? -27.409 -4.068 25.880 1.00 92.38 88 ALA A CA 1
ATOM 695 C C . ALA A 1 88 ? -28.843 -3.685 26.284 1.00 92.38 88 ALA A C 1
ATOM 697 O O . ALA A 1 88 ? -29.152 -3.627 27.474 1.00 92.38 88 ALA A O 1
ATOM 698 N N . GLN A 1 89 ? -29.728 -3.491 25.302 1.00 93.62 89 GLN A N 1
ATOM 699 C CA . GLN A 1 89 ? -31.142 -3.208 25.530 1.00 93.62 89 GLN A CA 1
ATOM 700 C C . GLN A 1 89 ? -31.845 -4.367 26.246 1.00 93.62 89 GLN A C 1
ATOM 702 O O . GLN A 1 89 ? -32.509 -4.130 27.251 1.00 93.62 89 GLN A O 1
ATOM 707 N N . GLY A 1 90 ? -31.642 -5.612 25.806 1.00 90.81 90 GLY A N 1
ATOM 708 C CA . GLY A 1 90 ? -32.239 -6.782 26.456 1.00 90.81 90 GLY A CA 1
ATOM 709 C C . GLY A 1 90 ? -31.814 -6.931 27.921 1.00 90.81 90 GLY A C 1
ATOM 710 O O . GLY A 1 90 ? -32.636 -7.254 28.776 1.00 90.81 90 GLY A O 1
ATOM 711 N N . ARG A 1 91 ? -30.552 -6.617 28.248 1.00 92.81 91 ARG A N 1
ATOM 712 C CA . ARG A 1 91 ? -30.068 -6.596 29.642 1.00 92.81 91 ARG A CA 1
ATOM 713 C C . ARG A 1 91 ? -30.738 -5.504 30.476 1.00 92.81 91 ARG A C 1
ATOM 715 O O . ARG A 1 91 ? -31.080 -5.755 31.624 1.00 92.81 91 ARG A O 1
ATOM 722 N N . ILE A 1 92 ? -30.944 -4.315 29.910 1.00 92.81 92 ILE A N 1
ATOM 723 C CA . ILE A 1 92 ? -31.667 -3.220 30.577 1.00 92.81 92 ILE A CA 1
ATOM 724 C C . ILE A 1 92 ? -33.122 -3.612 30.856 1.00 92.81 92 ILE A C 1
ATOM 726 O O . ILE A 1 92 ? -33.625 -3.399 31.959 1.00 92.81 92 ILE A O 1
ATOM 730 N N . GLU A 1 93 ? -33.795 -4.189 29.864 1.00 91.75 93 GLU A N 1
ATOM 731 C CA . GLU A 1 93 ? -35.200 -4.589 29.966 1.00 91.75 93 GLU A CA 1
ATOM 732 C C . GLU A 1 93 ? -35.405 -5.738 30.959 1.00 91.75 93 GLU A C 1
ATOM 734 O O . GLU A 1 93 ? -36.383 -5.720 31.704 1.00 91.75 93 GLU A O 1
ATOM 739 N N . TYR A 1 94 ? -34.456 -6.678 31.042 1.00 89.38 94 TYR A N 1
ATOM 740 C CA . TYR A 1 94 ? -34.487 -7.783 32.004 1.00 89.38 94 TYR A CA 1
ATOM 741 C C . TYR A 1 94 ? -34.597 -7.308 33.462 1.00 89.38 94 TYR A C 1
ATOM 743 O O . TYR A 1 94 ? -35.336 -7.895 34.246 1.00 89.38 94 TYR A O 1
ATOM 751 N N . PHE A 1 95 ? -33.917 -6.214 33.819 1.00 88.75 95 PHE A N 1
ATOM 752 C CA . PHE A 1 95 ? -33.985 -5.616 35.160 1.00 88.75 95 PHE A CA 1
ATOM 753 C C . PHE A 1 95 ? -35.077 -4.545 35.295 1.00 88.75 95 PHE A C 1
ATOM 755 O O . PHE A 1 95 ? -35.012 -3.699 36.183 1.00 88.75 95 PHE A O 1
ATOM 762 N N . GLY A 1 96 ? -36.067 -4.519 34.397 1.00 86.00 96 GLY A N 1
ATOM 763 C CA . GLY A 1 96 ? -37.157 -3.541 34.460 1.00 86.00 96 GLY A CA 1
ATOM 764 C C . GLY A 1 96 ? -36.687 -2.089 34.322 1.00 86.00 96 GLY A C 1
ATOM 765 O O . GLY A 1 96 ? -37.373 -1.186 34.788 1.00 86.00 96 GLY A O 1
ATOM 766 N N . LYS A 1 97 ? -35.533 -1.865 33.673 1.00 85.12 97 LYS A N 1
ATOM 767 C CA . LYS A 1 97 ? -34.828 -0.574 33.546 1.00 85.12 97 LYS A CA 1
ATOM 768 C C . LYS A 1 97 ? -34.202 -0.028 34.835 1.00 85.12 97 LYS A C 1
ATOM 770 O O . LYS A 1 97 ? -33.555 1.012 34.759 1.00 85.12 97 LYS A O 1
ATOM 775 N N . ASP A 1 98 ? -34.288 -0.732 35.962 1.00 88.81 98 ASP A N 1
ATOM 776 C CA . ASP A 1 98 ? -33.637 -0.328 37.213 1.00 88.81 98 ASP A CA 1
ATOM 777 C C . ASP A 1 98 ? -32.255 -0.986 37.353 1.00 88.81 98 ASP A C 1
ATOM 779 O O . ASP A 1 98 ? -32.015 -1.926 38.116 1.00 88.8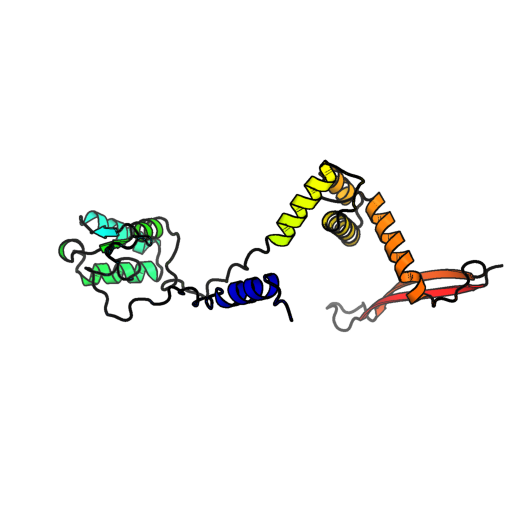1 98 ASP A O 1
ATOM 783 N N . LEU A 1 99 ? -31.310 -0.497 36.545 1.00 89.88 99 LEU A N 1
ATOM 784 C CA . LEU A 1 99 ? -29.929 -0.983 36.587 1.00 89.88 99 LEU A CA 1
ATOM 785 C C . LEU A 1 99 ? -29.193 -0.587 37.872 1.00 89.88 99 LEU A C 1
ATOM 787 O O . LEU A 1 99 ? -28.198 -1.236 38.214 1.00 89.88 99 LEU A O 1
ATOM 791 N N . HIS A 1 100 ? -29.648 0.473 38.547 1.00 87.19 100 HIS A N 1
ATOM 792 C CA . HIS A 1 100 ? -29.053 0.940 39.790 1.00 87.19 100 HIS A CA 1
ATOM 793 C C . HIS A 1 100 ? -29.342 -0.043 40.929 1.00 87.19 100 HIS A C 1
ATOM 795 O O . HIS A 1 100 ? -28.400 -0.477 41.591 1.00 87.19 100 HIS A O 1
ATOM 801 N N . ALA A 1 101 ? -30.598 -0.481 41.087 1.00 87.38 101 ALA A N 1
ATOM 802 C CA . ALA A 1 101 ? -30.966 -1.508 42.065 1.00 87.38 101 ALA A CA 1
ATOM 803 C C . ALA A 1 101 ? -30.344 -2.881 41.760 1.00 87.38 101 ALA A C 1
ATOM 805 O O . ALA A 1 101 ? -30.096 -3.673 42.668 1.00 87.38 101 ALA A O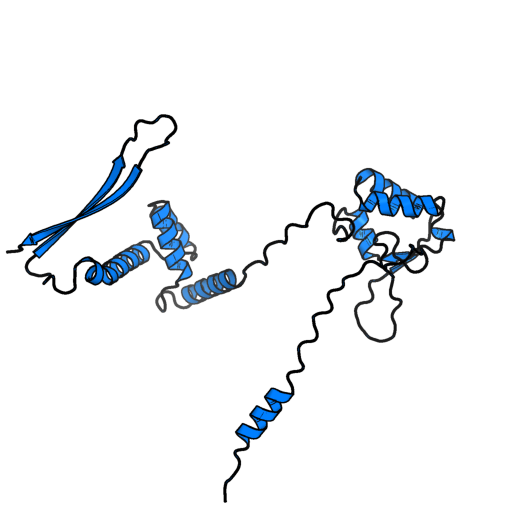 1
ATOM 806 N N . ALA A 1 102 ? -30.056 -3.163 40.487 1.00 86.69 102 ALA A N 1
ATOM 807 C CA . ALA A 1 102 ? -29.384 -4.389 40.057 1.00 86.69 102 ALA A CA 1
ATOM 808 C C . ALA A 1 102 ? -27.850 -4.374 40.250 1.00 86.69 102 ALA A C 1
ATOM 810 O O . ALA A 1 102 ? -27.182 -5.312 39.803 1.00 86.69 102 ALA A O 1
ATOM 811 N N . ASP A 1 103 ? -27.283 -3.328 40.870 1.00 88.38 103 ASP A N 1
ATOM 812 C CA . ASP A 1 103 ? -25.838 -3.139 41.079 1.00 88.38 103 ASP A CA 1
ATOM 813 C C . ASP A 1 103 ? -25.015 -3.268 39.779 1.00 88.38 103 ASP A C 1
ATOM 815 O O . ASP A 1 103 ? -23.896 -3.792 39.771 1.00 88.38 103 ASP A O 1
ATOM 819 N N . SER A 1 104 ? -25.578 -2.822 38.651 1.00 91.88 104 SER A N 1
ATOM 820 C CA . SER A 1 104 ? -25.018 -3.120 37.330 1.00 91.88 104 SER A CA 1
ATOM 821 C C . SER A 1 104 ? -23.665 -2.452 37.102 1.00 91.88 104 SER A C 1
ATOM 823 O O . SER A 1 104 ? -23.494 -1.249 37.330 1.00 91.88 104 SER A O 1
ATOM 825 N N . LEU A 1 105 ? -22.708 -3.223 36.585 1.00 92.38 105 LEU A N 1
ATOM 826 C CA . LEU A 1 105 ? -21.351 -2.763 36.298 1.00 92.38 105 LEU A CA 1
ATOM 827 C C . LEU A 1 105 ? -21.068 -2.644 34.798 1.00 92.38 105 LEU A C 1
ATOM 829 O O . LEU A 1 105 ? -21.647 -3.348 33.973 1.00 92.38 105 LEU A O 1
ATOM 833 N N . TYR A 1 106 ? -20.118 -1.787 34.425 1.00 92.56 106 TYR A N 1
ATOM 834 C CA . TYR A 1 106 ? -19.627 -1.674 33.052 1.00 92.56 106 TYR A CA 1
ATOM 835 C C . TYR A 1 106 ? -18.160 -1.227 32.986 1.00 92.56 106 TYR A C 1
ATOM 837 O O . TYR A 1 106 ? -17.681 -0.490 33.846 1.00 92.56 106 TYR A O 1
ATOM 845 N N . HIS A 1 107 ? -17.437 -1.635 31.939 1.00 91.12 107 HIS A N 1
ATOM 846 C CA . HIS A 1 107 ? -16.126 -1.057 31.623 1.00 91.12 107 HIS A CA 1
ATOM 847 C C . HIS A 1 107 ? -16.305 0.363 31.080 1.00 91.12 107 HIS A C 1
ATOM 849 O O . HIS A 1 107 ? -17.102 0.564 30.157 1.00 91.12 107 HIS A O 1
ATOM 855 N N . ARG A 1 108 ? -15.524 1.338 31.567 1.00 89.00 108 ARG A N 1
ATOM 856 C CA . ARG A 1 108 ? -15.559 2.715 31.030 1.00 89.00 108 ARG A CA 1
ATOM 857 C C . ARG A 1 108 ? -15.242 2.756 29.537 1.00 89.00 108 ARG A C 1
ATOM 859 O O . ARG A 1 108 ? -15.880 3.486 28.786 1.00 89.00 108 ARG A O 1
ATOM 866 N N . SER A 1 109 ? -14.300 1.921 29.102 1.00 88.75 109 SER A N 1
ATOM 867 C CA . SER A 1 109 ? -13.954 1.733 27.689 1.00 88.75 109 SER A CA 1
ATOM 868 C C . SER A 1 109 ? -15.166 1.303 26.854 1.00 88.75 109 SER A C 1
ATOM 870 O O . SER A 1 109 ? -15.406 1.857 25.784 1.00 88.75 109 SER A O 1
ATOM 872 N N . CYS A 1 110 ? -15.957 0.347 27.351 1.00 91.25 110 CYS A N 1
ATOM 873 C CA . CYS A 1 110 ? -17.133 -0.161 26.654 1.00 91.25 110 CYS A CA 1
ATOM 874 C C . CYS A 1 110 ? -18.231 0.899 26.533 1.00 91.25 110 CYS A C 1
ATOM 876 O O . CYS A 1 110 ? -18.809 1.007 25.460 1.00 91.25 110 CYS A O 1
ATOM 878 N N . ASP A 1 111 ? -18.480 1.699 27.574 1.00 92.25 111 ASP A N 1
ATOM 879 C CA . ASP A 1 111 ? -19.452 2.805 27.519 1.00 92.25 111 ASP A CA 1
ATOM 880 C C . ASP A 1 111 ? -19.049 3.859 26.477 1.00 92.25 111 ASP A C 1
ATOM 882 O O . ASP A 1 111 ? -19.840 4.215 25.603 1.00 92.25 111 ASP A O 1
ATOM 886 N N . ILE A 1 112 ? -17.784 4.292 26.491 1.00 90.25 112 ILE A N 1
ATOM 887 C CA . ILE A 1 112 ? -17.263 5.259 25.513 1.00 90.25 112 ILE A CA 1
ATOM 888 C C . ILE A 1 112 ? -17.405 4.713 24.087 1.00 90.25 112 ILE A C 1
ATOM 890 O O . ILE A 1 112 ? -17.894 5.406 23.193 1.00 90.25 112 ILE A O 1
ATOM 894 N N . HIS A 1 113 ? -16.991 3.468 23.854 1.00 91.81 113 HIS A N 1
ATOM 895 C CA . HIS A 1 113 ? -17.086 2.818 22.547 1.00 91.81 113 HIS A CA 1
ATOM 896 C C . HIS A 1 113 ? -18.534 2.659 22.075 1.00 91.81 113 HIS A C 1
ATOM 898 O O . HIS A 1 113 ? -18.839 2.983 20.924 1.00 91.81 113 HIS A O 1
ATOM 904 N N . PHE A 1 114 ? -19.428 2.257 22.980 1.00 92.56 114 PHE A N 1
ATOM 905 C CA . PHE A 1 114 ? -20.851 2.113 22.703 1.00 92.56 114 PHE A CA 1
ATOM 906 C C . PHE A 1 114 ? -21.467 3.446 22.263 1.00 92.56 114 PHE A C 1
ATOM 908 O O . PHE A 1 114 ? -22.077 3.520 21.198 1.00 92.56 114 PHE A O 1
ATOM 915 N N . ARG A 1 115 ? -21.227 4.528 23.017 1.00 90.50 115 ARG A N 1
ATOM 916 C CA . ARG A 1 115 ? -21.767 5.869 22.718 1.00 90.50 115 ARG A CA 1
ATOM 917 C C . ARG A 1 115 ? -21.162 6.514 21.470 1.00 90.50 115 ARG A C 1
ATOM 919 O O . ARG A 1 115 ? -21.844 7.249 20.765 1.00 90.50 115 ARG A O 1
ATOM 926 N N . THR A 1 116 ? -19.879 6.270 21.193 1.00 89.44 116 THR A N 1
ATOM 927 C CA . THR A 1 116 ? -19.158 6.883 20.054 1.00 89.44 116 THR A CA 1
ATOM 928 C C . THR A 1 116 ? -19.278 6.101 18.750 1.00 89.44 116 THR A C 1
ATOM 930 O O . THR A 1 116 ? -18.702 6.493 17.734 1.00 89.44 116 THR A O 1
ATOM 933 N N . ASN A 1 117 ? -20.002 4.988 18.768 1.00 82.75 117 ASN A N 1
ATOM 934 C CA . ASN A 1 117 ? -20.106 4.045 17.668 1.00 82.75 117 ASN A CA 1
ATOM 935 C C . ASN A 1 117 ? -18.776 3.458 17.174 1.00 82.75 117 ASN A C 1
ATOM 937 O O . ASN A 1 117 ? -18.598 3.206 15.981 1.00 82.75 117 ASN A O 1
ATOM 941 N N . ARG A 1 118 ? -17.836 3.212 18.088 1.00 81.12 118 ARG A N 1
ATOM 942 C CA . ARG A 1 118 ? -16.509 2.656 17.781 1.00 81.12 118 ARG A CA 1
ATOM 943 C C . ARG A 1 118 ? -16.305 1.331 18.507 1.00 81.12 118 ARG A C 1
ATOM 945 O O . ARG A 1 118 ? -16.969 1.058 19.491 1.00 81.12 118 ARG A O 1
ATOM 952 N N . GLY A 1 119 ? -15.364 0.510 18.038 1.00 75.88 119 GLY A N 1
ATOM 953 C CA . GLY A 1 119 ? -14.843 -0.616 18.824 1.00 75.88 119 GLY A CA 1
ATOM 954 C C . GLY A 1 119 ? -15.872 -1.680 19.231 1.00 75.88 119 GLY A C 1
ATOM 955 O O . GLY A 1 119 ? -15.848 -2.114 20.379 1.00 75.88 119 GLY A O 1
ATOM 956 N N . ILE A 1 120 ? -16.747 -2.104 18.308 1.00 77.75 120 ILE A N 1
ATOM 957 C CA . ILE A 1 120 ? -17.733 -3.176 18.546 1.00 77.75 120 ILE A CA 1
ATOM 958 C C . ILE A 1 120 ? -17.011 -4.436 19.058 1.00 77.75 120 ILE A C 1
ATOM 960 O O . ILE A 1 120 ? -16.115 -4.925 18.353 1.00 77.75 120 ILE A O 1
ATOM 964 N N . PRO A 1 121 ? -17.368 -4.972 20.246 1.00 76.12 121 PRO A N 1
ATOM 965 C CA . PRO A 1 121 ? -16.777 -6.194 20.773 1.00 76.12 121 PRO A CA 1
ATOM 966 C C . PRO A 1 121 ? -16.932 -7.345 19.779 1.00 76.12 121 PRO A C 1
ATOM 968 O O . PRO A 1 121 ? -17.984 -7.491 19.165 1.00 76.12 121 PRO A O 1
ATOM 971 N N . MET A 1 122 ? -15.904 -8.189 19.645 1.00 66.31 122 MET A N 1
ATOM 972 C CA . MET A 1 122 ? -15.872 -9.261 18.633 1.00 66.31 122 MET A CA 1
ATOM 973 C C . MET A 1 122 ? -17.102 -10.177 18.657 1.00 66.31 122 MET A C 1
ATOM 975 O O . MET A 1 122 ? -17.521 -10.655 17.614 1.00 66.31 122 MET A O 1
ATOM 979 N N . GLN A 1 123 ? -17.691 -10.405 19.830 1.00 72.06 123 GLN A N 1
ATOM 980 C CA . GLN A 1 123 ? -18.885 -11.241 19.990 1.00 72.06 123 GLN A CA 1
ATOM 981 C C . GLN A 1 123 ? -20.170 -10.637 19.387 1.00 72.06 123 GLN A C 1
ATOM 983 O O . GLN A 1 123 ? -21.149 -11.352 19.236 1.00 72.06 123 GLN A O 1
ATOM 988 N N . HIS A 1 124 ? -20.171 -9.336 19.077 1.00 72.88 124 HIS A N 1
ATOM 989 C CA . HIS A 1 124 ? -21.292 -8.607 18.472 1.00 72.88 124 HIS A CA 1
ATOM 990 C C . HIS A 1 124 ? -20.966 -8.130 17.048 1.00 72.88 124 HIS A C 1
ATOM 992 O O . HIS A 1 124 ? -21.704 -7.332 16.475 1.00 72.88 124 HIS A O 1
ATOM 998 N N . GLN A 1 125 ? -19.831 -8.556 16.483 1.00 68.00 125 GLN A N 1
ATOM 999 C CA . GLN A 1 125 ? -19.506 -8.265 15.091 1.00 68.00 125 GLN A CA 1
ATOM 1000 C C . GLN A 1 125 ? -20.286 -9.221 14.188 1.00 68.00 125 GLN A C 1
ATOM 1002 O O . GLN A 1 125 ? -19.997 -10.416 14.133 1.00 68.00 125 GLN A O 1
ATOM 1007 N N . VAL A 1 126 ? -21.264 -8.681 13.463 1.00 56.47 126 VAL A N 1
ATOM 1008 C CA . VAL A 1 126 ? -21.937 -9.394 12.375 1.00 56.47 126 VAL A CA 1
ATOM 1009 C C . VAL A 1 126 ? -21.010 -9.384 11.160 1.00 56.47 126 VAL A C 1
ATOM 1011 O O . VAL A 1 126 ? -20.660 -8.326 10.640 1.00 56.47 126 VAL A O 1
ATOM 1014 N N . GLY A 1 127 ? -20.596 -10.573 10.725 1.00 56.81 127 GLY A N 1
ATOM 1015 C CA . GLY A 1 127 ? -19.649 -10.765 9.627 1.00 56.81 127 GLY A CA 1
ATOM 1016 C C . GLY A 1 127 ? -18.227 -11.034 10.118 1.00 56.81 127 GLY A C 1
ATOM 1017 O O . GLY A 1 127 ? -17.760 -10.463 11.100 1.00 56.81 127 GLY A O 1
ATOM 1018 N N . ILE A 1 128 ? -17.530 -11.941 9.426 1.00 49.16 128 ILE A N 1
ATOM 1019 C CA . ILE A 1 128 ? -16.103 -12.200 9.640 1.00 49.16 128 ILE A CA 1
ATOM 1020 C C . ILE A 1 128 ? -15.402 -10.840 9.536 1.00 49.16 128 ILE A C 1
ATOM 1022 O O . ILE A 1 128 ? -15.456 -10.252 8.453 1.00 49.16 128 ILE A O 1
ATOM 1026 N N . PRO A 1 129 ? -14.758 -10.313 10.596 1.00 51.59 129 PRO A N 1
ATOM 1027 C CA . PRO A 1 129 ? -13.961 -9.114 10.433 1.00 51.59 129 PRO A CA 1
ATOM 1028 C C . PRO A 1 129 ? -12.915 -9.464 9.386 1.00 51.59 129 PRO A C 1
ATOM 1030 O O . PRO A 1 129 ? -12.115 -10.382 9.604 1.00 51.59 129 PRO A O 1
ATOM 1033 N N . GLU A 1 130 ? -12.952 -8.786 8.235 1.00 52.75 130 GLU A N 1
ATOM 1034 C CA . GLU A 1 130 ? -11.866 -8.861 7.271 1.00 52.75 130 GLU A CA 1
ATOM 1035 C C . GLU A 1 130 ? -10.592 -8.670 8.080 1.00 52.75 130 GLU A C 1
ATOM 1037 O O . GLU A 1 130 ? -10.375 -7.623 8.702 1.00 52.75 130 GLU A O 1
ATOM 1042 N N . LYS A 1 131 ? -9.781 -9.730 8.177 1.00 52.88 131 LYS A N 1
ATOM 1043 C CA . LYS A 1 131 ? -8.486 -9.637 8.832 1.00 52.88 131 LYS A CA 1
ATOM 1044 C C . LYS A 1 131 ? -7.747 -8.567 8.053 1.00 52.88 131 LYS A C 1
ATOM 1046 O O . LYS A 1 131 ? -7.264 -8.861 6.963 1.00 52.88 131 LYS A O 1
ATOM 1051 N N . LYS A 1 132 ? -7.673 -7.340 8.589 1.00 55.12 132 LYS A N 1
ATOM 1052 C CA . LYS A 1 132 ? -6.832 -6.286 8.024 1.00 55.12 132 LYS A CA 1
ATOM 1053 C C . LYS A 1 132 ? -5.475 -6.928 7.816 1.00 55.12 132 LYS A C 1
ATOM 1055 O O . LYS A 1 132 ? -4.831 -7.320 8.794 1.00 55.12 132 LYS A O 1
ATOM 1060 N N . ALA A 1 133 ? -5.109 -7.124 6.550 1.00 60.66 133 ALA A N 1
ATOM 1061 C CA . ALA A 1 133 ? -3.873 -7.790 6.197 1.00 60.66 133 ALA A CA 1
ATOM 1062 C C . ALA A 1 133 ? -2.762 -7.109 6.995 1.00 60.66 133 ALA A C 1
ATOM 1064 O O . ALA A 1 133 ? -2.669 -5.876 7.015 1.00 60.66 133 ALA A O 1
ATOM 1065 N N . ARG A 1 134 ? -1.986 -7.901 7.743 1.00 58.81 134 ARG A N 1
ATOM 1066 C CA . ARG A 1 134 ? -0.884 -7.377 8.549 1.00 58.81 134 ARG A CA 1
ATOM 1067 C C . ARG A 1 134 ? -0.023 -6.530 7.616 1.00 58.81 134 ARG A C 1
ATOM 1069 O O . ARG A 1 134 ? 0.519 -7.053 6.649 1.00 58.81 134 ARG A O 1
ATOM 1076 N N . LYS A 1 135 ? 0.043 -5.223 7.877 1.00 68.12 135 LYS A N 1
ATOM 1077 C CA . LYS A 1 135 ? 0.758 -4.267 7.024 1.00 68.12 135 LYS A CA 1
ATOM 1078 C C . LYS A 1 135 ? 2.211 -4.735 6.920 1.00 68.12 135 LYS A C 1
ATOM 1080 O O . LYS A 1 135 ? 2.900 -4.775 7.938 1.00 68.12 135 LYS A O 1
ATOM 1085 N N . ASP A 1 136 ? 2.667 -5.103 5.724 1.00 72.69 136 ASP A N 1
ATOM 1086 C CA . ASP A 1 136 ? 4.081 -5.402 5.506 1.00 72.69 136 ASP A CA 1
ATOM 1087 C C . ASP A 1 136 ? 4.870 -4.090 5.593 1.00 72.69 136 ASP A C 1
ATOM 1089 O O . ASP A 1 136 ? 4.862 -3.256 4.682 1.00 72.69 136 ASP A O 1
ATOM 1093 N N . ILE A 1 137 ? 5.466 -3.856 6.761 1.00 86.94 137 ILE A N 1
ATOM 1094 C CA . ILE A 1 137 ? 6.210 -2.634 7.061 1.00 86.94 137 ILE A CA 1
ATOM 1095 C C . ILE A 1 137 ? 7.651 -2.703 6.551 1.00 86.94 137 ILE A C 1
ATOM 1097 O O . ILE A 1 137 ? 8.252 -1.658 6.309 1.00 86.94 137 ILE A O 1
ATOM 1101 N N . ARG A 1 138 ? 8.180 -3.906 6.281 1.00 91.06 138 ARG A N 1
ATOM 1102 C CA . ARG A 1 138 ? 9.597 -4.096 5.934 1.00 91.06 138 ARG A CA 1
ATOM 1103 C C . ARG A 1 138 ? 9.968 -3.393 4.636 1.00 91.06 138 ARG A C 1
ATOM 1105 O O . ARG A 1 138 ? 11.002 -2.736 4.557 1.00 91.06 138 ARG A O 1
ATOM 1112 N N . ARG A 1 139 ? 9.098 -3.467 3.622 1.00 89.38 139 ARG A N 1
ATOM 1113 C CA . ARG A 1 139 ? 9.310 -2.753 2.352 1.00 89.38 139 ARG A CA 1
ATOM 1114 C C . ARG A 1 139 ? 9.326 -1.234 2.545 1.00 89.38 139 ARG A C 1
ATOM 1116 O O . ARG A 1 139 ? 10.096 -0.544 1.884 1.00 89.38 139 ARG A O 1
ATOM 1123 N N . LYS A 1 140 ? 8.503 -0.711 3.458 1.00 90.56 140 LYS A N 1
ATOM 1124 C CA . LYS A 1 140 ? 8.428 0.729 3.749 1.00 90.56 140 LYS A CA 1
ATOM 1125 C C . LYS A 1 140 ? 9.675 1.213 4.479 1.00 90.56 140 LYS A C 1
ATOM 1127 O O . LYS A 1 140 ? 10.243 2.224 4.085 1.00 90.56 140 LYS A O 1
ATOM 1132 N N . GLU A 1 141 ? 10.134 0.458 5.472 1.00 94.56 141 GLU A N 1
ATOM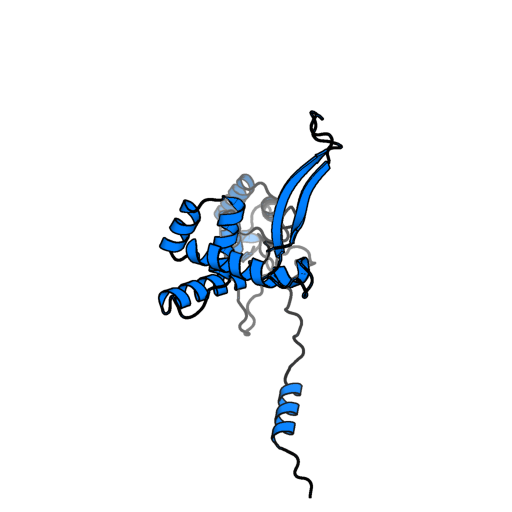 1133 C CA . GLU A 1 141 ? 11.395 0.721 6.176 1.00 94.56 141 GLU A CA 1
ATOM 1134 C C . GLU A 1 141 ? 12.585 0.715 5.208 1.00 94.56 141 GLU A C 1
ATOM 1136 O O . GLU A 1 141 ? 13.383 1.653 5.198 1.00 94.56 141 GLU A O 1
ATOM 1141 N N . ALA A 1 142 ? 12.666 -0.291 4.331 1.00 93.06 142 ALA A N 1
ATOM 1142 C CA . ALA A 1 142 ? 13.705 -0.368 3.308 1.00 93.06 142 ALA A CA 1
ATOM 1143 C C . ALA A 1 142 ? 13.651 0.816 2.328 1.00 93.06 142 ALA A C 1
ATOM 1145 O O . ALA A 1 142 ? 14.698 1.351 1.968 1.00 93.06 142 ALA A O 1
ATOM 1146 N N . SER A 1 143 ? 12.451 1.255 1.930 1.00 93.12 143 SER A N 1
ATOM 1147 C CA . SER A 1 143 ? 12.268 2.419 1.055 1.00 93.12 143 SER A CA 1
ATOM 1148 C C . SER A 1 143 ? 12.811 3.694 1.698 1.00 93.12 143 SER A C 1
ATOM 1150 O O . SER A 1 143 ? 13.588 4.407 1.071 1.00 93.12 143 SER A O 1
ATOM 1152 N N . ILE A 1 144 ? 12.461 3.950 2.963 1.00 93.56 144 ILE A N 1
ATOM 1153 C CA . ILE A 1 144 ? 12.945 5.122 3.707 1.00 93.56 144 ILE A CA 1
ATOM 1154 C C . ILE A 1 144 ? 14.469 5.064 3.851 1.00 93.56 144 ILE A C 1
ATOM 1156 O O . ILE A 1 144 ? 15.160 6.044 3.574 1.00 93.56 144 ILE A O 1
ATOM 1160 N N . GLY A 1 145 ? 15.010 3.901 4.229 1.00 93.56 145 GLY A N 1
ATOM 1161 C CA . GLY A 1 145 ? 16.452 3.712 4.376 1.00 93.56 145 GLY A CA 1
ATOM 1162 C C . GLY A 1 145 ? 17.223 3.948 3.072 1.00 93.56 145 GLY A C 1
ATOM 1163 O O . GLY A 1 145 ? 18.310 4.526 3.100 1.00 93.56 145 GLY A O 1
ATOM 1164 N N . GLN A 1 146 ? 16.668 3.547 1.926 1.00 92.94 146 GLN A N 1
ATOM 1165 C CA . GLN A 1 146 ? 17.265 3.826 0.618 1.00 92.94 146 GLN A CA 1
ATOM 1166 C C . GLN A 1 146 ? 17.239 5.320 0.284 1.00 92.94 146 GLN A C 1
ATOM 1168 O O . GLN A 1 146 ? 18.275 5.840 -0.125 1.00 92.94 146 GLN A O 1
ATOM 1173 N N . CYS A 1 147 ? 16.132 6.026 0.546 1.00 91.88 147 CYS A N 1
ATOM 1174 C CA . CYS A 1 147 ? 16.064 7.479 0.349 1.00 91.88 147 CYS A CA 1
ATOM 1175 C C . CYS A 1 147 ? 17.113 8.221 1.190 1.00 91.88 147 CYS A C 1
ATOM 1177 O O . CYS A 1 147 ? 17.824 9.076 0.668 1.00 91.88 147 CYS A O 1
ATOM 1179 N N . ILE A 1 148 ? 17.279 7.850 2.466 1.00 93.00 148 ILE A N 1
ATOM 1180 C CA . ILE A 1 148 ? 18.301 8.452 3.341 1.00 93.00 148 ILE A CA 1
ATOM 1181 C C . ILE A 1 148 ? 19.709 8.176 2.801 1.00 93.00 148 ILE A C 1
ATOM 1183 O O . ILE A 1 148 ? 20.527 9.090 2.712 1.00 93.00 148 ILE A O 1
ATOM 1187 N N . LYS A 1 149 ? 20.005 6.929 2.411 1.00 91.75 149 LYS A N 1
ATOM 1188 C CA . LYS A 1 149 ? 21.319 6.579 1.848 1.00 91.75 149 LYS A CA 1
ATOM 1189 C C . LYS A 1 149 ? 21.634 7.388 0.592 1.00 91.75 149 LYS A C 1
ATOM 1191 O O . LYS A 1 149 ? 22.759 7.860 0.467 1.00 91.75 149 LYS A O 1
ATOM 1196 N N . GLN A 1 150 ? 20.658 7.567 -0.294 1.00 89.19 150 GLN A N 1
ATOM 1197 C CA . GLN A 1 150 ? 20.824 8.341 -1.525 1.00 89.19 150 GLN A CA 1
ATOM 1198 C C . GLN A 1 150 ? 20.971 9.838 -1.259 1.00 89.19 150 GLN A C 1
ATOM 1200 O O . GLN A 1 150 ? 21.797 10.483 -1.891 1.00 89.19 150 GLN A O 1
ATOM 1205 N N . ALA A 1 151 ? 20.255 10.381 -0.273 1.00 90.00 151 ALA A N 1
ATOM 1206 C CA . ALA A 1 151 ? 20.407 11.780 0.121 1.00 90.00 151 ALA A CA 1
ATOM 1207 C C . ALA A 1 151 ? 21.811 12.080 0.675 1.00 90.00 151 ALA A C 1
ATOM 1209 O O . ALA A 1 151 ? 22.386 13.124 0.383 1.00 90.00 151 ALA A O 1
ATOM 1210 N N . VAL A 1 152 ? 22.385 11.156 1.454 1.00 93.12 152 VAL A N 1
ATOM 1211 C CA . VAL A 1 152 ? 23.717 11.340 2.059 1.00 93.12 152 VAL A CA 1
ATOM 1212 C C . VAL A 1 152 ? 24.847 10.963 1.093 1.00 93.12 152 VAL A C 1
ATOM 1214 O O . VAL A 1 152 ? 25.931 11.541 1.156 1.00 93.12 152 VAL A O 1
ATOM 1217 N N . ARG A 1 153 ? 24.636 9.970 0.217 1.00 89.88 153 ARG A N 1
ATOM 1218 C CA . ARG A 1 153 ? 25.648 9.449 -0.721 1.00 89.88 153 ARG A CA 1
ATOM 1219 C C . ARG A 1 153 ? 25.029 9.057 -2.077 1.00 89.88 153 ARG A C 1
ATOM 1221 O O . ARG A 1 153 ? 24.966 7.864 -2.387 1.00 89.88 153 ARG A O 1
ATOM 1228 N N . PRO A 1 154 ? 24.663 10.032 -2.927 1.00 80.88 154 PRO A N 1
ATOM 1229 C CA . PRO A 1 154 ? 23.853 9.819 -4.138 1.00 80.88 154 PRO A CA 1
ATOM 1230 C C . PRO A 1 154 ? 24.506 8.967 -5.236 1.00 80.88 154 PRO A C 1
ATOM 1232 O O . PRO A 1 154 ? 23.858 8.591 -6.203 1.00 80.88 154 PRO A O 1
ATOM 1235 N N . ARG A 1 155 ? 25.808 8.681 -5.129 1.00 81.50 155 ARG A N 1
ATOM 1236 C CA . ARG A 1 155 ? 26.566 7.893 -6.118 1.00 81.50 155 ARG A CA 1
ATOM 1237 C C . ARG A 1 155 ? 27.219 6.646 -5.529 1.00 81.50 155 ARG A C 1
ATOM 1239 O O . ARG A 1 155 ? 27.991 5.984 -6.209 1.00 81.50 155 ARG A O 1
ATOM 1246 N N . ALA A 1 156 ? 26.971 6.348 -4.253 1.00 84.19 156 ALA A N 1
ATOM 1247 C CA . ALA A 1 156 ? 27.661 5.248 -3.583 1.00 84.19 156 ALA A CA 1
ATOM 1248 C C . ALA A 1 156 ? 27.032 3.881 -3.870 1.00 84.19 156 ALA A C 1
ATOM 1250 O O . ALA A 1 156 ? 27.727 2.872 -3.813 1.00 84.19 156 ALA A O 1
ATOM 1251 N N . VAL A 1 157 ? 25.721 3.829 -4.114 1.00 84.06 157 VAL A N 1
ATOM 1252 C CA . VAL A 1 157 ? 24.970 2.581 -4.296 1.00 84.06 157 VAL A CA 1
ATOM 1253 C C . VAL A 1 157 ? 23.793 2.857 -5.228 1.00 84.06 157 VAL A C 1
ATOM 1255 O O . VAL A 1 157 ? 23.173 3.905 -5.107 1.00 84.06 157 VAL A O 1
ATOM 1258 N N . VAL A 1 158 ? 23.432 1.922 -6.107 1.00 87.69 158 VAL A N 1
ATOM 1259 C CA . VAL A 1 158 ? 22.142 1.957 -6.817 1.00 87.69 158 VAL A CA 1
ATOM 1260 C C . VAL A 1 158 ? 21.063 1.438 -5.867 1.00 87.69 158 VAL A C 1
ATOM 1262 O O . VAL A 1 158 ? 21.149 0.306 -5.399 1.00 87.69 158 VAL A O 1
ATOM 1265 N N . ALA A 1 159 ? 20.067 2.263 -5.535 1.00 93.25 159 ALA A N 1
ATOM 1266 C CA . ALA A 1 159 ? 18.996 1.896 -4.605 1.00 93.25 159 ALA A CA 1
ATOM 1267 C C . ALA A 1 159 ? 17.972 0.965 -5.292 1.00 93.25 159 ALA A C 1
ATOM 1269 O O . ALA A 1 159 ? 17.211 1.446 -6.133 1.00 93.25 159 ALA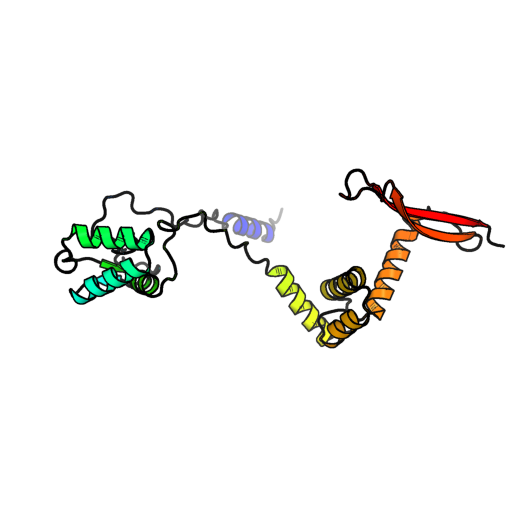 A O 1
ATOM 1270 N N . PRO A 1 160 ? 17.886 -0.336 -4.934 1.00 93.94 160 PRO A N 1
ATOM 1271 C CA . PRO A 1 160 ? 17.088 -1.306 -5.692 1.00 93.94 160 PRO A CA 1
ATOM 1272 C C . PRO A 1 160 ? 15.589 -0.983 -5.773 1.00 93.94 160 PRO A C 1
ATOM 1274 O O . PRO A 1 160 ? 14.948 -1.257 -6.782 1.00 93.94 160 PRO A O 1
ATOM 1277 N N . LEU A 1 161 ? 15.010 -0.386 -4.725 1.00 94.88 161 LEU A N 1
ATOM 1278 C CA . LEU A 1 161 ? 13.591 -0.015 -4.724 1.00 94.88 161 LEU A CA 1
ATOM 1279 C C . LEU A 1 161 ? 13.331 1.229 -5.575 1.00 94.88 161 LEU A C 1
ATOM 1281 O O . LEU A 1 161 ? 12.266 1.329 -6.174 1.00 94.88 161 LEU A O 1
ATOM 1285 N N . GLN A 1 162 ? 14.291 2.152 -5.642 1.00 94.56 162 GLN A N 1
ATOM 1286 C CA . GLN A 1 162 ? 14.169 3.369 -6.443 1.00 94.56 162 GLN A CA 1
ATOM 1287 C C . GLN A 1 162 ? 14.363 3.093 -7.937 1.00 94.56 162 GLN A C 1
ATOM 1289 O O . GLN A 1 162 ? 13.577 3.598 -8.738 1.00 94.56 162 GLN A O 1
ATOM 1294 N N . ILE A 1 163 ? 15.346 2.260 -8.309 1.00 95.69 163 ILE A N 1
ATOM 1295 C CA . ILE A 1 163 ? 15.531 1.838 -9.707 1.00 95.69 163 ILE A CA 1
ATOM 1296 C C . ILE A 1 163 ? 14.372 0.946 -10.157 1.00 95.69 163 ILE A C 1
ATOM 1298 O O . ILE A 1 163 ? 13.826 1.156 -11.231 1.00 95.69 163 ILE A O 1
ATOM 1302 N N . GLY A 1 164 ? 13.907 0.029 -9.300 1.00 95.50 164 GLY A N 1
ATOM 1303 C CA . GLY A 1 164 ? 12.756 -0.821 -9.604 1.00 95.50 164 GLY A CA 1
ATOM 1304 C C . GLY A 1 164 ? 11.466 -0.023 -9.804 1.00 95.50 164 GLY A C 1
ATOM 1305 O O . GLY A 1 164 ? 10.711 -0.306 -10.731 1.00 95.50 164 GLY A O 1
ATOM 1306 N N . LEU A 1 165 ? 11.227 1.007 -8.982 1.00 95.38 165 LEU A N 1
ATOM 1307 C CA . LEU A 1 165 ? 10.100 1.918 -9.185 1.00 95.38 165 LEU A CA 1
ATOM 1308 C C . LEU A 1 165 ? 10.237 2.681 -10.509 1.00 95.38 165 LEU A C 1
ATOM 1310 O O . LEU A 1 165 ? 9.273 2.754 -11.264 1.00 95.38 165 LEU A O 1
ATOM 1314 N N . ALA A 1 166 ? 11.425 3.214 -10.806 1.00 95.88 166 ALA A N 1
ATOM 1315 C CA . ALA A 1 166 ? 11.681 3.965 -12.032 1.00 95.88 166 ALA A CA 1
ATOM 1316 C C . ALA A 1 166 ? 11.464 3.109 -13.297 1.00 95.88 166 ALA A C 1
ATOM 1318 O O . ALA A 1 166 ? 10.740 3.530 -14.198 1.00 95.88 166 ALA A O 1
ATOM 1319 N N . VAL A 1 167 ? 12.002 1.882 -13.323 1.00 96.25 167 VAL A N 1
ATOM 1320 C CA . VAL A 1 167 ? 11.802 0.900 -14.408 1.00 96.25 167 VAL A CA 1
ATOM 1321 C C . VAL A 1 167 ? 10.320 0.556 -14.558 1.00 96.25 167 VAL A C 1
ATOM 1323 O O . VAL A 1 167 ? 9.792 0.562 -15.666 1.00 96.25 167 VAL A O 1
ATOM 1326 N N . GLN A 1 168 ? 9.604 0.317 -13.453 1.00 95.56 168 GLN A N 1
ATOM 1327 C CA . GLN A 1 168 ? 8.172 0.015 -13.508 1.00 95.56 168 GLN A CA 1
ATOM 1328 C C . GLN A 1 168 ? 7.360 1.169 -14.111 1.00 95.56 168 GLN A C 1
ATOM 1330 O O . GLN A 1 168 ? 6.481 0.933 -14.939 1.00 95.56 168 GLN A O 1
ATOM 1335 N N . MET A 1 169 ? 7.652 2.413 -13.718 1.00 94.81 169 MET A N 1
ATOM 1336 C CA . MET A 1 169 ? 6.996 3.592 -14.289 1.00 94.81 169 MET A CA 1
ATOM 1337 C C . MET A 1 169 ? 7.330 3.753 -15.774 1.00 94.81 169 MET A C 1
ATOM 1339 O O . MET A 1 169 ? 6.436 4.030 -16.575 1.00 94.81 169 MET A O 1
ATOM 1343 N N . HIS A 1 170 ? 8.591 3.530 -16.154 1.00 95.00 170 HIS A N 1
ATOM 1344 C CA . HIS A 1 170 ? 9.012 3.570 -17.550 1.00 95.00 170 HIS A CA 1
ATOM 1345 C C . HIS A 1 170 ? 8.294 2.506 -18.388 1.00 95.00 170 HIS A C 1
ATOM 1347 O O . HIS A 1 170 ? 7.749 2.824 -19.439 1.00 95.00 170 HIS A O 1
ATOM 1353 N N . HIS A 1 171 ? 8.213 1.266 -17.909 1.00 93.00 171 HIS A N 1
ATOM 1354 C CA . HIS A 1 171 ? 7.522 0.187 -18.611 1.00 93.00 171 HIS A CA 1
ATOM 1355 C C . HIS A 1 171 ? 6.021 0.445 -18.757 1.00 93.00 171 HIS A C 1
ATOM 1357 O O . HIS A 1 171 ? 5.461 0.188 -19.819 1.00 93.00 171 HIS A O 1
ATOM 1363 N N . HIS A 1 172 ? 5.368 0.941 -17.703 1.00 92.19 172 HIS A N 1
ATOM 1364 C CA . HIS A 1 172 ? 3.914 1.084 -17.693 1.00 92.19 172 HIS A CA 1
ATOM 1365 C C . HIS A 1 172 ? 3.428 2.317 -18.460 1.00 92.19 172 HIS A C 1
ATOM 1367 O O . HIS A 1 172 ? 2.410 2.253 -19.141 1.00 92.19 172 HIS A O 1
ATOM 1373 N N . PHE A 1 173 ? 4.153 3.433 -18.365 1.00 92.38 173 PHE A N 1
ATOM 1374 C CA . PHE A 1 173 ? 3.713 4.707 -18.938 1.00 92.38 173 PHE A CA 1
ATOM 1375 C C . PHE A 1 173 ? 4.544 5.171 -20.133 1.00 92.38 173 PHE A C 1
ATOM 1377 O O . PHE A 1 173 ? 4.156 6.138 -20.783 1.00 92.38 173 PHE A O 1
ATOM 1384 N N . ARG A 1 174 ? 5.715 4.562 -20.386 1.00 89.19 174 ARG A N 1
ATOM 1385 C CA . ARG A 1 174 ? 6.706 5.016 -21.387 1.00 89.19 174 ARG A CA 1
ATOM 1386 C C . ARG A 1 174 ? 7.028 6.515 -21.280 1.00 89.19 174 ARG A C 1
ATOM 1388 O O . ARG A 1 174 ? 7.417 7.156 -22.249 1.00 89.19 174 ARG A O 1
ATOM 1395 N N . SER A 1 175 ? 6.865 7.085 -20.083 1.00 90.56 175 SER A N 1
ATOM 1396 C CA . SER A 1 175 ? 6.926 8.526 -19.851 1.00 90.56 175 SER A CA 1
ATOM 1397 C C . SER A 1 175 ? 8.179 8.902 -19.081 1.00 90.56 175 SER A C 1
ATOM 1399 O O . SER A 1 175 ? 8.268 8.715 -17.865 1.00 90.56 175 SER A O 1
ATOM 1401 N N . ARG A 1 176 ? 9.125 9.518 -19.793 1.00 94.00 176 ARG A N 1
ATOM 1402 C CA . ARG A 1 176 ? 10.297 10.147 -19.180 1.00 94.00 176 ARG A CA 1
ATOM 1403 C C . ARG A 1 176 ? 9.901 11.229 -18.174 1.00 94.00 176 ARG A C 1
ATOM 1405 O O . ARG A 1 176 ? 10.520 11.328 -17.123 1.00 94.00 176 ARG A O 1
ATOM 1412 N N . PHE A 1 177 ? 8.844 11.992 -18.459 1.00 96.06 177 PHE A N 1
ATOM 1413 C CA . PHE A 1 177 ? 8.370 13.062 -17.580 1.00 96.06 177 PHE A CA 1
ATOM 1414 C C . PHE A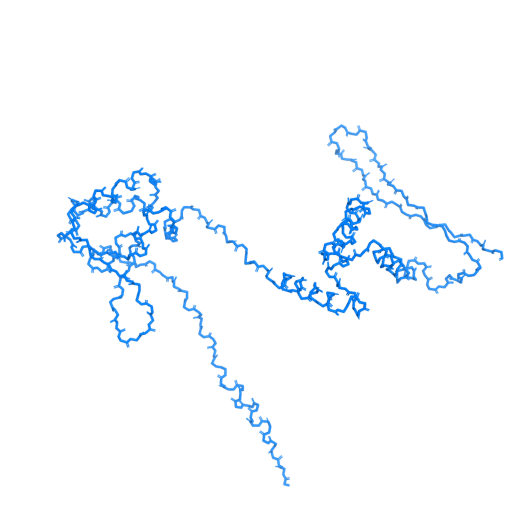 1 177 ? 8.024 12.550 -16.175 1.00 96.06 177 PHE A C 1
ATOM 1416 O O . PHE A 1 177 ? 8.455 13.139 -15.185 1.00 96.06 177 PHE A O 1
ATOM 1423 N N . ILE A 1 178 ? 7.295 11.433 -16.075 1.00 95.62 178 ILE A N 1
ATOM 1424 C CA . ILE A 1 178 ? 6.920 10.844 -14.779 1.00 95.62 178 ILE A CA 1
ATOM 1425 C C . ILE A 1 178 ? 8.165 10.370 -14.022 1.00 95.62 178 ILE A C 1
ATOM 1427 O O . ILE A 1 178 ? 8.306 10.652 -12.832 1.00 95.62 178 ILE A O 1
ATOM 1431 N N . VAL A 1 179 ? 9.076 9.677 -14.713 1.00 96.88 179 VAL A N 1
ATOM 1432 C CA . VAL A 1 179 ? 10.311 9.153 -14.112 1.00 96.88 179 VAL A CA 1
ATOM 1433 C C . VAL A 1 179 ? 11.196 10.289 -13.599 1.00 96.88 179 VAL A C 1
ATOM 1435 O O . VAL A 1 179 ? 11.603 10.266 -12.440 1.00 96.88 179 VAL A O 1
ATOM 1438 N N . ASP A 1 180 ? 11.437 11.315 -14.416 1.00 95.94 180 ASP A N 1
ATOM 1439 C CA . ASP A 1 180 ? 12.272 12.456 -14.031 1.00 95.94 180 ASP A CA 1
ATOM 1440 C C . ASP A 1 180 ? 11.619 13.287 -12.909 1.00 95.94 180 ASP A C 1
ATOM 1442 O O . ASP A 1 180 ? 12.314 13.747 -12.003 1.00 95.94 180 ASP A O 1
ATOM 1446 N N . THR A 1 181 ? 10.285 13.408 -12.889 1.00 96.94 181 THR A N 1
ATOM 1447 C CA . THR A 1 181 ? 9.550 14.077 -11.797 1.00 96.94 181 THR A CA 1
ATOM 1448 C C . THR A 1 181 ? 9.726 13.344 -10.464 1.00 96.94 181 THR A C 1
ATOM 1450 O O . THR A 1 181 ? 10.031 13.960 -9.441 1.00 96.94 181 THR A O 1
ATOM 1453 N N . LEU A 1 182 ? 9.581 12.015 -10.456 1.00 94.88 182 LEU A N 1
ATOM 1454 C CA . LEU A 1 182 ? 9.782 11.194 -9.256 1.00 94.88 182 LEU A CA 1
ATOM 1455 C C . LEU A 1 182 ? 11.243 11.193 -8.790 1.00 94.88 182 LEU A C 1
ATOM 1457 O O . LEU A 1 182 ? 11.501 11.208 -7.581 1.00 94.88 182 LEU A O 1
ATOM 1461 N N . ALA A 1 183 ? 12.186 11.219 -9.732 1.00 93.94 183 ALA A N 1
ATOM 1462 C CA . ALA A 1 183 ? 13.609 11.302 -9.441 1.00 93.94 183 ALA A CA 1
ATOM 1463 C C . ALA A 1 183 ? 13.974 12.650 -8.808 1.00 93.94 183 ALA A C 1
ATOM 1465 O O . ALA A 1 183 ? 14.679 12.680 -7.800 1.00 93.94 183 ALA A O 1
ATOM 1466 N N . ALA A 1 184 ? 13.431 13.755 -9.330 1.00 93.00 184 ALA A N 1
ATOM 1467 C CA . ALA A 1 184 ? 13.625 15.092 -8.769 1.00 93.00 184 ALA A CA 1
ATOM 1468 C C . ALA A 1 184 ? 13.097 15.210 -7.328 1.00 93.00 184 ALA A C 1
ATOM 1470 O O . ALA A 1 184 ? 13.680 15.917 -6.510 1.00 93.00 184 ALA A O 1
ATOM 1471 N N . MET A 1 185 ? 12.032 14.476 -6.990 1.00 93.06 185 MET A N 1
ATOM 1472 C CA . MET A 1 185 ? 11.509 14.389 -5.620 1.00 93.06 185 MET A CA 1
ATOM 1473 C C . MET A 1 185 ? 12.269 13.392 -4.721 1.00 93.06 185 MET A C 1
ATOM 1475 O O . MET A 1 185 ? 11.966 13.283 -3.534 1.00 93.06 185 MET A O 1
ATOM 1479 N N . GLY A 1 186 ? 13.246 12.652 -5.256 1.00 90.19 186 GLY A N 1
ATOM 1480 C CA . GLY A 1 186 ? 14.051 11.682 -4.506 1.00 90.19 186 GLY A CA 1
ATOM 1481 C C . GLY A 1 186 ? 13.363 10.337 -4.241 1.00 90.19 186 GLY A C 1
ATOM 1482 O O . GLY A 1 186 ? 13.817 9.570 -3.386 1.00 90.19 186 GLY A O 1
ATOM 1483 N N . PHE A 1 187 ? 12.272 10.032 -4.950 1.00 92.06 187 PHE A N 1
ATOM 1484 C CA . PHE A 1 187 ? 11.523 8.781 -4.783 1.00 92.06 187 PHE A CA 1
ATOM 1485 C C . PHE A 1 187 ? 11.945 7.676 -5.758 1.00 92.06 187 PHE A C 1
ATOM 1487 O O . PHE A 1 187 ? 11.672 6.504 -5.494 1.00 92.06 187 PHE A O 1
ATOM 1494 N N . SER A 1 188 ? 12.621 8.017 -6.856 1.00 94.25 188 SER A N 1
ATOM 1495 C CA . SER A 1 188 ? 13.069 7.062 -7.874 1.00 94.25 188 SER A CA 1
ATOM 1496 C C . SER A 1 188 ? 14.463 7.397 -8.410 1.00 94.25 188 SER A C 1
ATOM 1498 O O . SER A 1 188 ? 15.008 8.465 -8.140 1.00 94.25 188 SER A O 1
ATOM 1500 N N . SER A 1 189 ? 15.041 6.478 -9.184 1.00 94.31 189 SER A N 1
ATOM 1501 C CA . SER A 1 189 ? 16.235 6.757 -9.991 1.00 94.31 189 SER A CA 1
ATOM 1502 C C . SER A 1 189 ? 15.884 7.611 -11.214 1.00 94.31 189 SER A C 1
ATOM 1504 O O . SER A 1 189 ? 14.724 7.642 -11.635 1.00 94.31 189 SER A O 1
ATOM 1506 N N . SER A 1 190 ? 16.879 8.302 -11.777 1.00 93.62 190 SER A N 1
ATOM 1507 C CA . SER A 1 190 ? 16.711 9.096 -12.998 1.00 93.62 190 SER A CA 1
ATOM 1508 C C . SER A 1 190 ? 16.453 8.210 -14.214 1.00 93.62 190 SER A C 1
ATOM 1510 O O . SER A 1 190 ? 16.852 7.043 -14.247 1.00 93.62 190 SER A O 1
ATOM 1512 N N . TYR A 1 191 ? 15.853 8.786 -15.256 1.00 95.31 191 TYR A N 1
ATOM 1513 C CA . TYR A 1 191 ? 15.620 8.068 -16.507 1.00 95.31 191 TYR A CA 1
ATOM 1514 C C . TYR A 1 191 ? 16.918 7.541 -17.145 1.00 95.31 191 TYR A C 1
ATOM 1516 O O . TYR A 1 191 ? 16.950 6.434 -17.670 1.00 95.31 191 TYR A O 1
ATOM 1524 N N . SER A 1 192 ? 18.021 8.288 -17.032 1.00 94.06 192 SER A N 1
ATOM 1525 C CA . SER A 1 192 ? 19.336 7.844 -17.516 1.00 94.06 192 SER A CA 1
ATOM 1526 C C . SER A 1 192 ? 19.828 6.571 -16.820 1.00 94.06 192 SER A C 1
ATOM 1528 O O . SER A 1 192 ? 20.394 5.692 -17.461 1.00 94.06 192 SER A O 1
ATOM 1530 N N . GLU A 1 193 ? 19.598 6.452 -15.510 1.00 93.25 193 GLU A N 1
ATOM 1531 C CA . GLU A 1 193 ? 19.961 5.252 -14.753 1.00 93.25 193 GLU A CA 1
ATOM 1532 C C . GLU A 1 193 ? 19.042 4.076 -15.099 1.00 93.25 193 GLU A C 1
ATOM 1534 O O . GLU A 1 193 ? 19.502 2.939 -15.124 1.00 93.25 193 GLU A O 1
ATOM 1539 N N . VAL A 1 194 ? 17.770 4.342 -15.422 1.00 94.81 194 VAL A N 1
ATOM 1540 C CA . VAL A 1 194 ? 16.842 3.325 -15.945 1.00 94.81 194 VAL A CA 1
ATOM 1541 C C . VAL A 1 194 ? 17.340 2.762 -17.271 1.00 94.81 194 VAL A C 1
ATOM 1543 O O . VAL A 1 194 ? 17.468 1.548 -17.380 1.00 94.81 194 VAL A O 1
ATOM 1546 N N . GLN A 1 195 ? 17.684 3.614 -18.241 1.00 94.38 195 GLN A N 1
ATOM 1547 C CA . GLN A 1 195 ? 18.214 3.156 -19.532 1.00 94.38 195 GLN A CA 1
ATOM 1548 C C . GLN A 1 195 ? 19.490 2.340 -19.349 1.00 94.38 195 GLN A C 1
ATOM 1550 O O . GLN A 1 195 ? 19.591 1.228 -19.855 1.00 94.38 195 GLN A O 1
ATOM 1555 N N . ARG A 1 196 ? 20.424 2.841 -18.535 1.00 93.88 196 ARG A N 1
ATOM 1556 C CA . ARG A 1 196 ? 21.664 2.121 -18.232 1.00 93.88 196 ARG A CA 1
ATOM 1557 C C . ARG A 1 196 ? 21.402 0.756 -17.596 1.00 93.88 196 ARG A C 1
ATOM 1559 O O . ARG A 1 196 ? 22.101 -0.211 -17.900 1.00 93.88 196 ARG A O 1
ATOM 1566 N N . PHE A 1 197 ? 20.423 0.676 -16.696 1.00 94.12 197 PHE A N 1
ATOM 1567 C CA . PHE A 1 197 ? 20.019 -0.580 -16.075 1.00 94.12 197 PHE A CA 1
ATOM 1568 C C . PHE A 1 197 ? 19.408 -1.542 -17.100 1.00 94.12 197 PHE A C 1
ATOM 1570 O O . PHE A 1 197 ? 19.797 -2.704 -17.120 1.00 94.12 197 PHE A O 1
ATOM 1577 N N . GLU A 1 198 ? 18.503 -1.072 -17.960 1.00 91.31 198 GLU A N 1
ATOM 1578 C CA . GLU A 1 198 ? 17.874 -1.872 -19.021 1.00 91.31 198 GLU A CA 1
ATOM 1579 C C . GLU A 1 198 ? 18.911 -2.388 -20.032 1.00 91.31 198 GLU A C 1
ATOM 1581 O O . GLU A 1 198 ? 18.911 -3.574 -20.351 1.00 91.31 198 GLU A O 1
ATOM 1586 N N . GLU A 1 199 ? 19.849 -1.541 -20.461 1.00 89.56 199 GLU A N 1
ATOM 1587 C CA . GLU A 1 199 ? 20.976 -1.915 -21.327 1.00 89.56 199 GLU A CA 1
ATOM 1588 C C . GLU A 1 199 ? 21.871 -2.969 -20.666 1.00 89.56 199 GLU A C 1
ATOM 1590 O O . GLU A 1 199 ? 22.217 -3.977 -21.281 1.00 89.56 199 GLU A O 1
ATOM 1595 N N . SER A 1 200 ? 22.213 -2.772 -19.388 1.00 88.69 200 SER A N 1
ATOM 1596 C CA . SER A 1 200 ? 23.033 -3.726 -18.630 1.00 88.69 200 SER A CA 1
ATOM 1597 C C . SER A 1 200 ? 22.305 -5.059 -18.434 1.00 88.69 200 SER A C 1
ATOM 1599 O O . SER A 1 200 ? 22.917 -6.121 -18.537 1.00 88.69 200 SER A O 1
ATOM 1601 N N . ALA A 1 201 ? 20.996 -5.016 -18.173 1.00 87.81 201 ALA A N 1
ATOM 1602 C CA . ALA A 1 201 ? 20.164 -6.205 -18.049 1.00 87.81 201 ALA A CA 1
ATOM 1603 C C . ALA A 1 201 ? 20.073 -6.951 -19.388 1.00 87.81 201 ALA A C 1
ATOM 1605 O O . ALA A 1 201 ? 20.279 -8.164 -19.419 1.00 87.81 201 ALA A O 1
ATOM 1606 N N . ALA A 1 202 ? 19.866 -6.239 -20.497 1.00 82.38 202 ALA A N 1
ATOM 1607 C CA . ALA A 1 202 ? 19.869 -6.821 -21.835 1.00 82.38 202 ALA A CA 1
ATOM 1608 C C . ALA A 1 202 ? 21.218 -7.481 -22.161 1.00 82.38 202 ALA A C 1
ATOM 1610 O O . ALA A 1 202 ? 21.247 -8.635 -22.581 1.00 82.38 202 ALA A O 1
ATOM 1611 N N . ALA A 1 203 ? 22.335 -6.802 -21.881 1.00 81.00 203 ALA A N 1
ATOM 1612 C CA . ALA A 1 203 ? 23.677 -7.347 -22.082 1.00 81.00 203 ALA A CA 1
ATOM 1613 C C . ALA A 1 203 ? 23.951 -8.594 -21.224 1.00 81.00 203 ALA A C 1
ATOM 1615 O O . ALA A 1 203 ? 24.652 -9.495 -21.673 1.00 81.00 203 ALA A O 1
ATOM 1616 N N . SER A 1 204 ? 23.385 -8.675 -20.013 1.00 80.88 204 SER A N 1
ATOM 1617 C CA . SER A 1 204 ? 23.528 -9.862 -19.156 1.00 80.88 204 SER A CA 1
ATOM 1618 C C . SER A 1 204 ? 22.748 -11.082 -19.650 1.00 80.88 204 SER A C 1
ATOM 1620 O O . SER A 1 204 ? 23.144 -12.203 -19.356 1.00 80.88 204 SER A O 1
ATOM 1622 N N . VAL A 1 205 ? 21.665 -10.871 -20.406 1.00 76.88 205 VAL A N 1
ATOM 1623 C CA . VAL A 1 205 ? 20.788 -11.938 -20.923 1.00 76.88 205 VAL A CA 1
ATOM 1624 C C . VAL A 1 205 ? 21.150 -12.325 -22.361 1.00 76.88 205 VAL A C 1
ATOM 1626 O O . VAL A 1 205 ? 20.896 -13.450 -22.785 1.00 76.88 205 VAL A O 1
ATOM 1629 N N . ALA A 1 206 ? 21.774 -11.420 -23.119 1.00 68.81 206 ALA A N 1
ATOM 1630 C CA . ALA A 1 206 ? 22.143 -11.646 -24.515 1.00 68.81 206 ALA A CA 1
ATOM 1631 C C . ALA A 1 206 ? 22.951 -12.941 -24.765 1.00 68.81 206 ALA A C 1
ATOM 1633 O O . ALA A 1 206 ? 22.610 -13.639 -25.721 1.00 68.81 206 ALA A O 1
ATOM 1634 N N . PRO A 1 207 ? 23.945 -13.333 -23.938 1.00 69.62 207 PRO A N 1
ATOM 1635 C CA . PRO A 1 207 ? 24.695 -14.576 -24.150 1.00 69.62 207 PRO A CA 1
ATOM 1636 C C . PRO A 1 207 ? 23.828 -15.842 -24.083 1.00 69.62 207 PRO A C 1
ATOM 1638 O O . PRO A 1 207 ? 24.050 -16.776 -24.852 1.00 69.62 207 PRO A O 1
ATOM 1641 N N . ASP A 1 208 ? 22.817 -15.858 -23.210 1.00 69.31 208 ASP A N 1
ATOM 1642 C CA . ASP A 1 208 ? 21.908 -17.000 -23.046 1.00 69.31 208 ASP A CA 1
ATOM 1643 C C . ASP A 1 208 ? 20.945 -17.133 -24.233 1.00 69.31 208 ASP A C 1
ATOM 1645 O O . ASP A 1 208 ? 20.573 -18.238 -24.624 1.00 69.31 208 ASP A O 1
ATOM 1649 N N . VAL A 1 209 ? 20.542 -16.002 -24.820 1.00 67.06 209 VAL A N 1
ATOM 1650 C CA . VAL A 1 209 ? 19.607 -15.953 -25.956 1.00 67.06 209 VAL A CA 1
ATOM 1651 C C . VAL A 1 209 ? 20.306 -16.265 -27.278 1.00 67.06 209 VAL A C 1
ATOM 1653 O O . VAL A 1 209 ? 19.701 -16.847 -28.177 1.00 67.06 209 VAL A O 1
ATOM 1656 N N . LEU A 1 210 ? 21.570 -15.870 -27.409 1.00 64.56 210 LEU A N 1
ATOM 1657 C CA . LEU A 1 210 ? 22.313 -15.935 -28.666 1.00 64.56 210 LEU A CA 1
ATOM 1658 C C . LEU A 1 210 ? 23.179 -17.186 -28.817 1.00 64.56 210 LEU A C 1
ATOM 1660 O O . LEU A 1 210 ? 23.635 -17.469 -29.922 1.00 64.56 210 LEU A O 1
ATOM 1664 N N . GLY A 1 211 ? 23.371 -17.949 -27.738 1.00 60.25 211 GLY A N 1
ATOM 1665 C CA . GLY A 1 211 ? 24.370 -19.010 -27.688 1.00 60.25 211 GLY A CA 1
ATOM 1666 C C . GLY A 1 211 ? 25.770 -18.397 -27.623 1.00 60.25 211 GLY A C 1
ATOM 1667 O O . GLY A 1 211 ? 26.112 -17.508 -28.399 1.00 60.25 211 GLY A O 1
ATOM 1668 N N . GLY A 1 212 ? 26.593 -18.851 -26.678 1.00 58.47 212 GLY A N 1
ATOM 1669 C CA . GLY A 1 212 ? 27.870 -18.217 -26.311 1.00 58.47 212 GLY A CA 1
ATOM 1670 C C . GLY A 1 212 ? 28.946 -18.082 -27.404 1.00 58.47 212 GLY A C 1
ATOM 1671 O O . GLY A 1 212 ? 30.012 -17.561 -27.098 1.00 58.47 212 GLY A O 1
ATOM 1672 N N . ASP A 1 213 ? 28.676 -18.498 -28.646 1.00 58.03 213 ASP A N 1
ATOM 1673 C CA . ASP A 1 213 ? 29.635 -18.598 -29.756 1.00 58.03 213 ASP A CA 1
ATOM 1674 C C . ASP A 1 213 ? 29.376 -17.624 -30.924 1.00 58.03 213 ASP A C 1
ATOM 1676 O O . ASP A 1 213 ? 30.055 -17.707 -31.951 1.00 58.03 213 ASP A O 1
ATOM 1680 N N . ILE A 1 214 ? 28.438 -16.670 -30.817 1.00 57.19 214 ILE A N 1
ATOM 1681 C CA . ILE A 1 214 ? 28.376 -15.597 -31.826 1.00 57.19 214 ILE A CA 1
ATOM 1682 C C . ILE A 1 214 ? 29.586 -14.681 -31.618 1.00 57.19 214 ILE A C 1
ATOM 1684 O O . ILE A 1 214 ? 29.572 -13.777 -30.780 1.00 57.19 214 ILE A O 1
ATOM 1688 N N . HIS A 1 215 ? 30.643 -14.903 -32.401 1.00 57.16 215 HIS A N 1
ATOM 1689 C CA . HIS A 1 215 ? 31.738 -13.954 -32.558 1.00 57.16 215 HIS A CA 1
ATOM 1690 C C . HIS A 1 215 ? 31.161 -12.627 -33.066 1.00 57.16 215 HIS A C 1
ATOM 1692 O O . HIS A 1 215 ? 30.930 -12.445 -34.258 1.00 57.16 215 HIS A O 1
ATOM 1698 N N . ALA A 1 216 ? 30.929 -11.695 -32.140 1.00 56.69 216 ALA A N 1
ATOM 1699 C CA . ALA A 1 216 ? 30.270 -10.405 -32.359 1.00 56.69 216 ALA A CA 1
ATOM 1700 C C . ALA A 1 216 ? 30.956 -9.479 -33.389 1.00 56.69 216 ALA A C 1
ATOM 1702 O O . ALA A 1 216 ? 30.478 -8.374 -33.621 1.00 56.69 216 ALA A O 1
ATOM 1703 N N . LEU A 1 217 ? 32.075 -9.902 -33.986 1.00 57.03 217 LEU A N 1
ATOM 1704 C CA . LEU A 1 217 ? 32.802 -9.153 -35.007 1.00 57.03 217 LEU A CA 1
ATOM 1705 C C . LEU A 1 217 ? 32.415 -9.532 -36.448 1.00 57.03 217 LEU A C 1
ATOM 1707 O O . LEU A 1 217 ? 32.490 -8.660 -37.303 1.00 57.03 217 LEU A O 1
ATOM 1711 N N . ASP A 1 218 ? 31.909 -10.748 -36.695 1.00 67.25 218 ASP A N 1
ATOM 1712 C CA . ASP A 1 218 ? 31.656 -11.267 -38.056 1.00 67.25 218 ASP A CA 1
ATOM 1713 C C . ASP A 1 218 ? 30.169 -11.550 -38.328 1.00 67.25 218 ASP A C 1
ATOM 1715 O O . ASP A 1 218 ? 29.821 -12.270 -39.263 1.00 67.25 218 ASP A O 1
ATOM 1719 N N . ALA A 1 219 ? 29.250 -11.013 -37.522 1.00 69.62 219 ALA A N 1
ATOM 1720 C CA . ALA A 1 219 ? 27.814 -11.177 -37.741 1.00 69.62 219 ALA A CA 1
ATOM 1721 C C . ALA A 1 219 ? 27.036 -9.915 -37.360 1.00 69.62 219 ALA A C 1
ATOM 1723 O O . ALA A 1 219 ? 27.214 -9.363 -36.275 1.00 69.62 219 ALA A O 1
ATOM 1724 N N . ALA A 1 220 ? 26.127 -9.483 -38.234 1.00 73.56 220 ALA A N 1
ATOM 1725 C CA . ALA A 1 220 ? 25.107 -8.506 -37.881 1.00 73.56 220 ALA A CA 1
ATOM 1726 C C . ALA A 1 220 ? 23.877 -9.245 -37.337 1.00 73.56 220 ALA A C 1
ATOM 1728 O O . ALA A 1 220 ? 23.316 -10.122 -37.998 1.00 73.56 220 ALA A O 1
ATOM 1729 N N . LEU A 1 221 ? 23.474 -8.888 -36.121 1.00 75.06 221 LEU A N 1
ATOM 1730 C CA . LEU A 1 221 ? 22.325 -9.450 -35.424 1.00 75.06 221 LEU A CA 1
ATOM 1731 C C . LEU A 1 221 ? 21.197 -8.416 -35.386 1.00 75.06 221 LEU A C 1
ATOM 1733 O O . LEU A 1 221 ? 21.377 -7.314 -34.867 1.00 75.06 221 LEU A O 1
ATOM 1737 N N . LEU A 1 222 ? 20.029 -8.786 -35.905 1.00 79.88 222 LEU A N 1
ATOM 1738 C CA . LEU A 1 222 ? 18.828 -7.959 -35.897 1.00 79.88 222 LEU A CA 1
ATOM 1739 C C . LEU A 1 222 ? 17.701 -8.695 -35.175 1.00 79.88 222 LEU A C 1
ATOM 1741 O O . LEU A 1 222 ? 17.332 -9.799 -35.563 1.00 79.88 222 LEU A O 1
ATOM 1745 N N . PHE A 1 223 ? 17.106 -8.063 -34.167 1.00 82.44 223 PHE A N 1
ATOM 1746 C CA . PHE A 1 223 ? 15.864 -8.544 -33.571 1.00 82.44 223 PHE A CA 1
ATOM 1747 C C . PHE A 1 223 ? 14.680 -7.782 -34.161 1.00 82.44 223 PHE A C 1
ATOM 1749 O O . PHE A 1 223 ? 14.659 -6.552 -34.144 1.00 82.44 223 PHE A O 1
ATOM 1756 N N . ALA A 1 224 ? 13.687 -8.517 -34.652 1.00 84.12 224 ALA A N 1
ATOM 1757 C CA . ALA A 1 224 ? 12.382 -7.986 -35.015 1.00 84.12 224 ALA A CA 1
ATOM 1758 C C . ALA A 1 224 ? 11.352 -8.574 -34.052 1.00 84.12 224 ALA A C 1
ATOM 1760 O O . ALA A 1 224 ? 11.229 -9.793 -33.944 1.00 84.12 224 ALA A O 1
ATOM 1761 N N . ALA A 1 225 ? 10.642 -7.716 -33.328 1.00 86.50 225 ALA A N 1
ATOM 1762 C CA . ALA A 1 225 ? 9.581 -8.122 -32.421 1.00 86.50 225 ALA A CA 1
ATOM 1763 C C . ALA A 1 225 ? 8.276 -7.463 -32.852 1.00 86.50 225 ALA A C 1
ATOM 1765 O O . ALA A 1 225 ? 8.267 -6.268 -33.145 1.00 86.50 225 ALA A O 1
ATOM 1766 N N . ASP A 1 226 ? 7.200 -8.239 -32.876 1.00 89.81 226 ASP A N 1
ATOM 1767 C CA . ASP A 1 226 ? 5.864 -7.742 -33.182 1.00 89.81 226 ASP A CA 1
ATOM 1768 C C . ASP A 1 226 ? 4.802 -8.529 -32.407 1.00 89.81 226 ASP A C 1
ATOM 1770 O O . ASP A 1 226 ? 5.048 -9.627 -31.885 1.00 89.81 226 ASP A O 1
ATOM 1774 N N . ASN A 1 227 ? 3.605 -7.965 -32.330 1.00 87.25 227 ASN A N 1
ATOM 1775 C CA . ASN A 1 227 ? 2.446 -8.671 -31.821 1.00 87.25 227 ASN A CA 1
ATOM 1776 C C . ASN A 1 227 ? 2.036 -9.758 -32.824 1.00 87.25 227 ASN A C 1
ATOM 1778 O O . ASN A 1 227 ? 1.890 -9.528 -34.021 1.00 87.25 227 ASN A O 1
ATOM 1782 N N . VAL A 1 228 ? 1.816 -10.963 -32.316 1.00 85.06 228 VAL A N 1
ATOM 1783 C CA . VAL A 1 228 ? 1.231 -12.081 -33.050 1.00 85.06 228 VAL A CA 1
ATOM 1784 C C . VAL A 1 228 ? -0.231 -12.149 -32.656 1.00 85.06 228 VAL A C 1
ATOM 1786 O O . VAL A 1 228 ? -0.598 -12.735 -31.634 1.00 85.06 228 VAL A O 1
ATOM 1789 N N . GLU A 1 229 ? -1.063 -11.513 -33.469 1.00 85.69 229 GLU A N 1
ATOM 1790 C CA . GLU A 1 229 ? -2.502 -11.473 -33.264 1.00 85.69 229 GLU A CA 1
ATOM 1791 C C . GLU A 1 229 ? -3.195 -12.401 -34.266 1.00 85.69 229 GLU A C 1
ATOM 1793 O O . GLU A 1 229 ? -3.049 -12.256 -35.480 1.00 85.69 229 GLU A O 1
ATOM 1798 N N . HIS A 1 230 ? -3.956 -13.376 -33.769 1.00 82.75 230 HIS A N 1
ATOM 1799 C CA . HIS A 1 230 ? -4.791 -14.241 -34.597 1.00 82.75 230 HIS A CA 1
ATOM 1800 C C . HIS A 1 230 ? -6.261 -14.048 -34.237 1.00 82.75 230 HIS A C 1
ATOM 1802 O O . HIS A 1 230 ? -6.627 -14.016 -33.061 1.00 82.75 230 HIS A O 1
ATOM 1808 N N . ASN A 1 231 ? -7.102 -13.983 -35.271 1.00 71.81 231 ASN A N 1
ATOM 1809 C CA . ASN A 1 231 ? -8.556 -13.915 -35.153 1.00 71.81 231 ASN A CA 1
ATOM 1810 C C . ASN A 1 231 ? -9.092 -12.669 -34.408 1.00 71.81 231 ASN A C 1
ATOM 1812 O O . ASN A 1 231 ? -10.058 -12.755 -33.665 1.00 71.81 231 ASN A O 1
ATOM 1816 N N . ILE A 1 232 ? -8.501 -11.490 -34.627 1.00 70.06 232 ILE A N 1
ATOM 1817 C CA . ILE A 1 232 ? -8.849 -10.221 -33.944 1.00 70.06 232 ILE A CA 1
ATOM 1818 C C . ILE A 1 232 ? -10.258 -9.664 -34.226 1.00 70.06 232 ILE A C 1
ATOM 1820 O O . ILE A 1 232 ? -10.645 -8.647 -33.658 1.00 70.06 232 ILE A O 1
ATOM 1824 N N . ILE A 1 233 ? -11.028 -10.295 -35.115 1.00 71.56 233 ILE A N 1
ATOM 1825 C CA . ILE A 1 233 ? -12.287 -9.751 -35.657 1.00 71.56 233 ILE A CA 1
ATOM 1826 C C . ILE A 1 233 ? -13.513 -10.160 -34.813 1.00 71.56 233 ILE A C 1
ATOM 1828 O O . ILE A 1 233 ? -14.652 -9.839 -35.149 1.00 71.56 233 ILE A O 1
ATOM 1832 N N . THR A 1 234 ? -13.326 -10.868 -33.699 1.00 73.25 234 THR A N 1
ATOM 1833 C CA . THR A 1 234 ? -14.430 -11.224 -32.797 1.00 73.25 234 THR A CA 1
ATOM 1834 C C . THR A 1 234 ? -14.861 -10.026 -31.955 1.00 73.25 234 THR A C 1
ATOM 1836 O O . THR A 1 234 ? -14.091 -9.530 -31.133 1.00 73.25 234 THR A O 1
ATOM 1839 N N . LEU A 1 235 ? -16.120 -9.604 -32.117 1.00 72.88 235 LEU A N 1
ATOM 1840 C CA . LEU A 1 235 ? -16.740 -8.482 -31.394 1.00 72.88 235 LEU A CA 1
ATOM 1841 C C . LEU A 1 235 ? -16.707 -8.631 -29.862 1.00 72.88 235 LEU A C 1
ATOM 1843 O O . LEU A 1 235 ? -16.745 -7.630 -29.154 1.00 72.88 235 LEU A O 1
ATOM 1847 N N . ASP A 1 236 ? -16.651 -9.862 -29.350 1.00 79.62 236 ASP A N 1
ATOM 1848 C CA . ASP A 1 236 ? -16.617 -10.170 -27.916 1.00 79.62 236 ASP A CA 1
ATOM 1849 C C . ASP A 1 236 ? -15.209 -10.502 -27.388 1.00 79.62 236 ASP A C 1
ATOM 1851 O O . ASP A 1 236 ? -15.048 -10.786 -26.199 1.00 79.62 236 ASP A O 1
ATOM 1855 N N . GLY A 1 237 ? -14.193 -10.479 -28.260 1.00 72.81 237 GLY A N 1
ATOM 1856 C CA . GLY A 1 237 ? -12.803 -10.789 -27.927 1.00 72.81 237 GLY A CA 1
ATOM 1857 C C . GLY A 1 237 ? -12.526 -12.253 -27.563 1.00 72.81 237 GLY A C 1
ATOM 1858 O O . GLY A 1 237 ? -11.438 -12.545 -27.064 1.00 72.81 237 GLY A O 1
ATOM 1859 N N . LYS A 1 238 ? -13.467 -13.186 -27.774 1.00 76.94 238 LYS A N 1
ATOM 1860 C CA . LYS A 1 238 ? -13.268 -14.608 -27.447 1.00 76.94 238 LYS A CA 1
ATOM 1861 C C . LYS A 1 238 ? -12.673 -15.381 -28.619 1.00 76.94 238 LYS A C 1
ATOM 1863 O O . LYS A 1 238 ? -13.042 -15.178 -29.765 1.00 76.94 238 LYS A O 1
ATOM 1868 N N . GLY A 1 239 ? -11.787 -16.335 -28.325 1.00 77.69 239 GLY A N 1
ATOM 1869 C CA . GLY A 1 239 ? -11.141 -17.152 -29.362 1.00 77.69 239 GLY A CA 1
ATOM 1870 C C . GLY A 1 239 ? -10.109 -16.386 -30.198 1.00 77.69 239 GLY A C 1
ATOM 1871 O O . GLY A 1 239 ? -9.740 -16.845 -31.279 1.00 77.69 239 GLY A O 1
ATOM 1872 N N . THR A 1 240 ? -9.651 -15.235 -29.701 1.00 85.25 240 THR A N 1
ATOM 1873 C CA . THR A 1 240 ? -8.480 -14.533 -30.221 1.00 85.25 240 THR A CA 1
ATOM 1874 C C . THR A 1 240 ? -7.218 -15.114 -29.592 1.00 85.25 240 THR A C 1
ATOM 1876 O O . THR A 1 240 ? -7.222 -15.570 -28.444 1.00 85.25 240 THR A O 1
ATOM 1879 N N . PHE A 1 241 ? -6.125 -15.118 -30.347 1.00 82.69 241 PHE A N 1
ATOM 1880 C CA . PHE A 1 241 ? -4.794 -15.340 -29.795 1.00 82.69 241 PHE A CA 1
ATOM 1881 C C . PHE A 1 241 ? -4.046 -14.018 -29.854 1.00 82.69 241 PHE A C 1
ATOM 1883 O O . PHE A 1 241 ? -3.957 -13.407 -30.916 1.00 82.69 241 PHE A O 1
ATOM 1890 N N . HIS A 1 242 ? -3.509 -13.596 -28.717 1.00 83.75 242 HIS A N 1
ATOM 1891 C CA . HIS A 1 242 ? -2.607 -12.462 -28.635 1.00 83.75 242 HIS A CA 1
ATOM 1892 C C . HIS A 1 242 ? -1.314 -12.942 -27.984 1.00 83.75 242 HIS A C 1
ATOM 1894 O O . HIS A 1 242 ? -1.298 -13.334 -26.815 1.00 83.75 242 HIS A O 1
ATOM 1900 N N . GLY A 1 243 ? -0.242 -12.945 -28.765 1.00 80.94 243 GLY A N 1
ATOM 1901 C CA . GLY A 1 243 ? 1.113 -13.202 -28.303 1.00 80.94 243 GLY A CA 1
ATOM 1902 C C . GLY A 1 243 ? 2.050 -12.097 -28.766 1.00 80.94 243 GLY A C 1
ATOM 1903 O O . GLY A 1 243 ? 1.692 -11.282 -29.606 1.00 80.94 243 GLY A O 1
ATOM 1904 N N . MET A 1 244 ? 3.272 -12.083 -28.246 1.00 87.25 244 MET A N 1
ATOM 1905 C CA . MET A 1 244 ? 4.375 -11.337 -28.850 1.00 87.25 244 MET A CA 1
ATOM 1906 C C . MET A 1 244 ? 5.354 -12.345 -29.435 1.00 87.25 244 MET A C 1
ATOM 1908 O O . MET A 1 244 ? 5.759 -13.288 -28.753 1.00 87.25 244 MET A O 1
ATOM 1912 N N . GLY A 1 245 ? 5.705 -12.155 -30.701 1.00 83.56 245 GLY A N 1
ATOM 1913 C CA . GLY A 1 245 ? 6.715 -12.936 -31.398 1.00 83.56 245 GLY A CA 1
ATOM 1914 C C . GLY A 1 245 ? 7.977 -12.105 -31.549 1.00 83.56 245 GLY A C 1
ATOM 1915 O O . GLY A 1 245 ? 7.910 -10.926 -31.882 1.00 83.56 245 GLY A O 1
ATOM 1916 N N . MET A 1 246 ? 9.132 -12.718 -31.314 1.00 84.38 246 MET A N 1
ATOM 1917 C CA . MET A 1 246 ? 10.425 -12.112 -31.608 1.00 84.38 246 MET A CA 1
ATOM 1918 C C . MET A 1 246 ? 11.217 -13.058 -32.499 1.00 84.38 246 MET A C 1
ATOM 1920 O O . MET A 1 246 ? 11.313 -14.250 -32.214 1.00 84.38 246 MET A O 1
ATOM 1924 N N . ILE A 1 247 ? 11.765 -12.521 -33.582 1.00 84.56 247 ILE A N 1
ATOM 1925 C CA . ILE A 1 247 ? 12.623 -13.229 -34.526 1.00 84.56 247 ILE A CA 1
ATOM 1926 C C . ILE A 1 247 ? 14.006 -12.588 -34.452 1.00 84.56 247 ILE A C 1
ATOM 1928 O O . ILE A 1 247 ? 14.134 -11.364 -34.494 1.00 84.56 247 ILE A O 1
ATOM 1932 N N . ALA A 1 248 ? 15.040 -13.420 -34.354 1.00 81.25 248 ALA A N 1
ATOM 1933 C CA . ALA A 1 248 ? 16.427 -13.002 -34.490 1.00 81.25 248 ALA A CA 1
ATOM 1934 C C . ALA A 1 248 ? 16.918 -13.354 -35.901 1.00 81.25 248 ALA A C 1
ATOM 1936 O O . ALA A 1 248 ? 16.968 -14.526 -36.274 1.00 81.25 248 ALA A O 1
ATOM 1937 N N . GLY A 1 249 ? 17.253 -12.340 -36.692 1.00 81.88 249 GLY A N 1
ATOM 1938 C CA . GLY A 1 249 ? 17.957 -12.484 -37.959 1.00 81.88 249 GLY A CA 1
ATOM 1939 C C . GLY A 1 249 ? 19.457 -12.348 -37.730 1.00 81.88 249 GLY A C 1
ATOM 1940 O O . GLY A 1 249 ? 19.910 -11.330 -37.212 1.00 81.88 249 GLY A O 1
ATOM 1941 N N . ILE A 1 250 ? 20.223 -13.364 -38.120 1.00 79.88 250 ILE A N 1
ATOM 1942 C CA . ILE A 1 250 ? 21.686 -13.344 -38.075 1.00 79.88 250 ILE A CA 1
ATOM 1943 C C . ILE A 1 250 ? 22.180 -13.325 -39.517 1.00 79.88 250 ILE A C 1
ATOM 1945 O O . ILE A 1 250 ? 21.891 -14.243 -40.285 1.00 79.88 250 ILE A O 1
ATOM 1949 N N . THR A 1 251 ? 22.911 -12.282 -39.892 1.00 76.62 251 THR A N 1
ATOM 1950 C CA . THR A 1 251 ? 23.558 -12.182 -41.205 1.00 76.62 251 THR A CA 1
ATOM 1951 C C . THR A 1 251 ? 25.071 -12.149 -41.033 1.00 76.62 251 THR A C 1
ATOM 1953 O O . THR A 1 251 ? 25.533 -11.465 -40.119 1.00 76.62 251 THR A O 1
ATOM 1956 N N . PRO A 1 252 ? 25.858 -12.808 -41.899 1.00 76.50 252 PRO A N 1
ATOM 1957 C CA . PRO A 1 252 ? 27.310 -12.665 -41.889 1.00 76.50 252 PRO A CA 1
ATOM 1958 C C . PRO A 1 252 ? 27.723 -11.190 -42.028 1.00 76.50 252 PRO A C 1
ATOM 1960 O O . PRO A 1 252 ? 27.235 -10.478 -42.907 1.00 76.50 252 PRO A O 1
ATOM 1963 N N . GLY A 1 253 ? 28.595 -10.739 -41.134 1.00 67.50 253 GLY A N 1
ATOM 1964 C CA . GLY A 1 253 ? 29.365 -9.506 -41.237 1.00 67.50 253 GLY A CA 1
ATOM 1965 C C . GLY A 1 253 ? 30.512 -9.697 -42.229 1.00 67.50 253 GLY A C 1
ATOM 1966 O O . GLY A 1 253 ? 30.915 -10.823 -42.511 1.00 67.50 253 GLY A O 1
ATOM 1967 N N . ARG A 1 254 ? 30.973 -8.599 -42.828 1.00 56.03 254 ARG A N 1
ATOM 1968 C CA . ARG A 1 254 ? 32.138 -8.606 -43.720 1.00 56.03 254 ARG A CA 1
ATOM 1969 C C . ARG A 1 254 ? 33.436 -8.622 -42.940 1.00 56.03 254 ARG A C 1
ATOM 1971 O O . ARG A 1 254 ? 33.490 -7.834 -41.973 1.00 56.03 254 ARG A O 1
#

Secondary structure (DSSP, 8-state):
-----HHHHHHHHHHHT--------------SS---TTTBBTTT--B-----SS-S--PPEEE---HHHHHHHHHHHHHH-SHHHHHHHHHHHHTTT-TTTTT-EEEHHHHHHHHHT----GGG--S----------HHHHHHHHHHHHHHH-TTT---HHHHHHHHHHHHHH--HHHHHHHHHTTSS--HHHHHHHHHHHHHHHHHHHH-TT--TTSEEEEEEEEEEEE-TT-TT-TT-EEEEEEEEEEEE--